Protein AF-A0A1Z4KJV0-F1 (afdb_monomer_lite)

Foldseek 3Di:
DDDDDDDDDDDDDDDDDDPPPVPPPPPPCDVPNDDDDDDDDDDDDDKDKDKDFDDDDDDDDDPPQLAPDDFDWDPPDVVTDTAWPVNDDDPPQFDPCVPDRDPHQLAFQWDKDKDWLGMKMAIPDPVQKKWKAKAADPQAFAWPPRWHKDKDWPDDGRDMDGHPHRPDIDRDMTMITIHTPHSGDHDDDTDDDMDMDMGHD

Organism: NCBI:txid1973479

Secondary structure (DSSP, 8-state):
------------------------------TT-SPP-PPPPP------EEEEE-S-------TTTT-SS---BPTT-SSPPB--TT----TTSB--TTTTSTTSGGGT--EEEEEEEEEEEEE--TTSEEEEEEE--TT-EE-GGG-EEEEEESS-SSEEEE--BSS----EEEEEEEEESSS--BSS--B---EEEEE--

Radius of gyration: 43.19 Å; chains: 1; bounding box: 105×39×128 Å

Structure (mmCIF, N/CA/C/O backbone):
data_AF-A0A1Z4KJV0-F1
#
_entry.id   AF-A0A1Z4KJV0-F1
#
loop_
_atom_site.group_PDB
_atom_site.id
_atom_site.type_symbol
_atom_site.label_atom_id
_atom_site.label_alt_id
_atom_site.label_comp_id
_atom_site.label_asym_id
_atom_site.label_entity_id
_atom_site.label_seq_id
_atom_site.pdbx_PDB_ins_code
_atom_site.Cartn_x
_atom_site.Cartn_y
_atom_site.Cartn_z
_atom_site.occupancy
_atom_site.B_iso_or_equiv
_atom_site.auth_seq_id
_atom_site.auth_comp_id
_atom_site.auth_asym_id
_atom_site.auth_atom_id
_atom_site.pdbx_PDB_model_num
ATOM 1 N N . MET A 1 1 ? -71.869 -26.478 87.269 1.00 39.69 1 MET A N 1
ATOM 2 C CA . MET A 1 1 ? -70.913 -25.794 86.375 1.00 39.69 1 MET A CA 1
ATOM 3 C C . MET A 1 1 ? -70.851 -24.321 86.760 1.00 39.69 1 MET A C 1
ATOM 5 O O . MET A 1 1 ? -71.885 -23.686 86.863 1.00 39.69 1 MET A O 1
ATOM 9 N N . LYS A 1 2 ? -69.627 -23.900 87.094 1.00 43.59 2 LYS A N 1
ATOM 10 C CA . LYS A 1 2 ? -69.031 -22.579 87.372 1.00 43.59 2 LYS A CA 1
ATOM 11 C C . LYS A 1 2 ? -69.934 -21.322 87.347 1.00 43.59 2 LYS A C 1
ATOM 13 O O . LYS A 1 2 ? -70.475 -20.937 86.319 1.00 43.59 2 LYS A O 1
ATOM 18 N N . ASN A 1 3 ? -69.973 -20.677 88.518 1.00 43.47 3 ASN A N 1
ATOM 19 C CA . ASN A 1 3 ? -70.518 -19.354 88.841 1.00 43.47 3 ASN A CA 1
ATOM 20 C C . ASN A 1 3 ? -69.706 -18.228 88.163 1.00 43.47 3 ASN A C 1
ATOM 22 O O . ASN A 1 3 ? -68.486 -18.322 88.088 1.00 43.47 3 ASN A O 1
ATOM 26 N N . LYS A 1 4 ? -70.384 -17.292 87.488 1.00 46.34 4 LYS A N 1
ATOM 27 C CA . LYS A 1 4 ? -70.729 -15.910 87.902 1.00 46.34 4 LYS A CA 1
ATOM 28 C C . LYS A 1 4 ? -69.541 -14.948 88.054 1.00 46.34 4 LYS A C 1
ATOM 30 O O . LYS A 1 4 ? -68.639 -15.162 88.852 1.00 46.34 4 LYS A O 1
ATOM 35 N N . PHE A 1 5 ? -69.647 -13.867 87.280 1.00 46.59 5 PHE A N 1
ATOM 36 C CA . PHE A 1 5 ? -68.917 -12.605 87.331 1.00 46.59 5 PHE A CA 1
ATOM 37 C C . PHE A 1 5 ? -68.459 -12.199 88.735 1.00 46.59 5 PHE A C 1
ATOM 39 O O . PHE A 1 5 ? -69.267 -12.154 89.663 1.00 46.59 5 PHE A O 1
ATOM 46 N N . LEU A 1 6 ? -67.187 -11.812 88.844 1.00 38.72 6 LEU A N 1
ATOM 47 C CA . LEU A 1 6 ? -66.666 -11.071 89.983 1.00 38.72 6 LEU A CA 1
ATOM 48 C C . LEU A 1 6 ? -66.089 -9.748 89.471 1.00 38.72 6 LEU A C 1
ATOM 50 O O . LEU A 1 6 ? -65.030 -9.707 88.849 1.00 38.72 6 LEU A O 1
ATOM 54 N N . ALA A 1 7 ? -66.848 -8.680 89.700 1.00 43.88 7 ALA A N 1
ATOM 55 C CA . ALA A 1 7 ? -66.351 -7.317 89.679 1.00 43.88 7 ALA A CA 1
ATOM 56 C C . ALA A 1 7 ? -65.444 -7.121 90.901 1.00 43.88 7 ALA A C 1
ATOM 58 O O . ALA A 1 7 ? -65.832 -7.490 92.010 1.00 43.88 7 ALA A O 1
ATOM 59 N N . LEU A 1 8 ? -64.265 -6.530 90.706 1.00 33.69 8 LEU A N 1
ATOM 60 C CA . LEU A 1 8 ? -63.450 -6.028 91.807 1.00 33.69 8 LEU A CA 1
ATOM 61 C C . LEU A 1 8 ? -63.529 -4.501 91.805 1.00 33.69 8 LEU A C 1
ATOM 63 O O . LEU A 1 8 ? -63.160 -3.843 90.834 1.00 33.69 8 LEU A O 1
ATOM 67 N N . ALA A 1 9 ? -64.107 -3.984 92.885 1.00 40.19 9 ALA A N 1
ATOM 68 C CA . ALA A 1 9 ? -64.305 -2.574 93.165 1.00 40.19 9 ALA A CA 1
ATOM 69 C C . ALA A 1 9 ? -62.982 -1.853 93.481 1.00 40.19 9 ALA A C 1
ATOM 71 O O . ALA A 1 9 ? -61.989 -2.465 93.869 1.00 40.19 9 ALA A O 1
ATOM 72 N N . ALA A 1 10 ? -63.013 -0.535 93.295 1.00 39.75 10 ALA A N 1
ATOM 73 C CA . ALA A 1 10 ? -61.918 0.409 93.471 1.00 39.75 10 ALA A CA 1
ATOM 74 C C . ALA A 1 10 ? -61.599 0.764 94.944 1.00 39.75 10 ALA A C 1
ATOM 76 O O . ALA A 1 10 ? -62.348 0.413 95.853 1.00 39.75 10 ALA A O 1
ATOM 77 N N . PHE A 1 11 ? -60.548 1.593 95.078 1.00 40.81 11 PHE A N 1
ATOM 78 C CA . PHE A 1 11 ? -60.002 2.326 96.240 1.00 40.81 11 PHE A CA 1
ATOM 79 C C . PHE A 1 11 ? -59.049 1.515 97.136 1.00 40.81 11 PHE A C 1
ATOM 81 O O . PHE A 1 11 ? -59.411 0.470 97.646 1.00 40.81 11 PHE A O 1
ATOM 88 N N . GLY A 1 12 ? -57.809 1.916 97.424 1.00 35.41 12 GLY A N 1
ATOM 89 C CA . GLY A 1 12 ? -57.024 3.1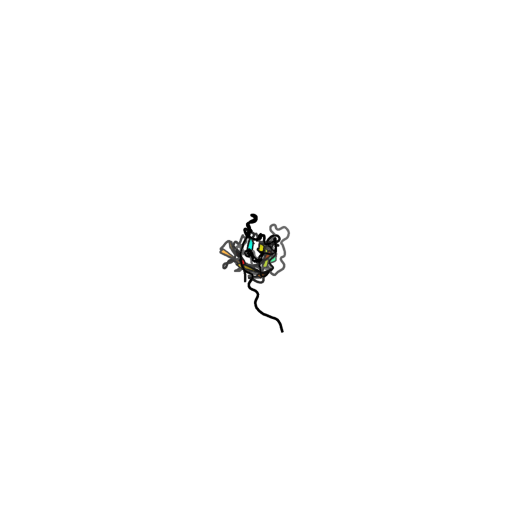15 97.126 1.00 35.41 12 GLY A CA 1
ATOM 90 C C . GLY A 1 12 ? -55.966 3.262 98.233 1.00 35.41 12 GLY A C 1
ATOM 91 O O . GLY A 1 12 ? -56.331 3.193 99.397 1.00 35.41 12 GLY A O 1
ATOM 92 N N . ALA A 1 13 ? -54.683 3.430 97.896 1.00 36.38 13 ALA A N 1
ATOM 93 C CA . ALA A 1 13 ? -53.644 4.031 98.748 1.00 36.38 13 ALA A CA 1
ATOM 94 C C . ALA A 1 13 ? -52.340 4.153 97.942 1.00 36.38 13 ALA A C 1
ATOM 96 O O . ALA A 1 13 ? -51.920 3.216 97.269 1.00 36.38 13 ALA A O 1
ATOM 97 N N . ALA A 1 14 ? -51.749 5.342 97.979 1.00 40.06 14 ALA A N 1
ATOM 98 C CA . ALA A 1 14 ? -50.626 5.780 97.165 1.00 40.06 14 ALA A CA 1
ATOM 99 C C . ALA A 1 14 ? -49.302 5.061 97.471 1.00 40.06 14 ALA A C 1
ATOM 101 O O . ALA A 1 14 ? -48.968 4.848 98.632 1.00 40.06 14 ALA A O 1
ATOM 102 N N . ALA A 1 15 ? -48.487 4.847 96.437 1.00 41.69 15 ALA A N 1
ATOM 103 C CA . ALA A 1 15 ? -47.042 5.038 96.519 1.00 41.69 15 ALA A CA 1
ATOM 104 C C . ALA A 1 15 ? -46.475 5.293 95.116 1.00 41.69 15 ALA A C 1
ATOM 106 O O . ALA A 1 15 ? -46.750 4.577 94.158 1.00 41.69 15 ALA A O 1
ATOM 107 N N . LEU A 1 16 ? -45.723 6.382 95.036 1.00 38.34 16 LEU A N 1
ATOM 108 C CA . LEU A 1 16 ? -44.976 6.891 93.898 1.00 38.34 16 LEU A CA 1
ATOM 109 C C . LEU A 1 16 ? -44.058 5.837 93.273 1.00 38.34 16 LEU A C 1
ATOM 111 O O . LEU A 1 16 ? -43.493 4.999 93.969 1.00 38.34 16 LEU A O 1
ATOM 115 N N . GLY A 1 17 ? -43.785 6.016 91.984 1.00 43.53 17 GLY A N 1
ATOM 116 C CA . GLY A 1 17 ? -42.564 5.492 91.384 1.00 43.53 17 GLY A CA 1
ATOM 117 C C . GLY A 1 17 ? -42.810 4.379 90.387 1.00 43.53 17 GLY A C 1
ATOM 118 O O . GLY A 1 17 ? -42.563 3.210 90.642 1.00 43.53 17 GLY A O 1
ATOM 119 N N . THR A 1 18 ? -43.214 4.747 89.185 1.00 39.06 18 THR A N 1
ATOM 120 C CA . THR A 1 18 ? -42.268 4.855 88.069 1.00 39.06 18 THR A CA 1
ATOM 121 C C . THR A 1 18 ? -43.08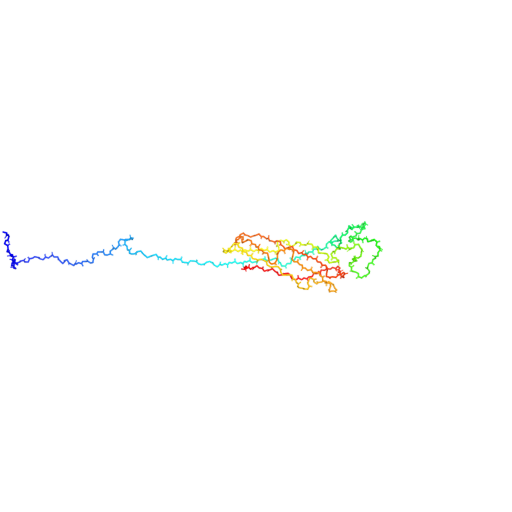7 5.208 86.845 1.00 39.06 18 THR A C 1
ATOM 123 O O . THR A 1 18 ? -44.023 4.510 86.463 1.00 39.06 18 THR A O 1
ATOM 126 N N . ALA A 1 19 ? -42.754 6.336 86.231 1.00 46.53 19 ALA A N 1
ATOM 127 C CA . ALA A 1 19 ? -43.108 6.527 84.847 1.00 46.53 19 ALA A CA 1
ATOM 128 C C . ALA A 1 19 ? -42.480 5.356 84.085 1.00 46.53 19 ALA A C 1
ATOM 130 O O . ALA A 1 19 ? -41.264 5.323 83.913 1.00 46.53 19 ALA A O 1
ATOM 131 N N . ILE A 1 20 ? -43.286 4.413 83.599 1.00 40.56 20 ILE A N 1
ATOM 132 C CA . ILE A 1 20 ? -42.900 3.720 82.377 1.00 40.56 20 ILE A CA 1
ATOM 133 C C . ILE A 1 20 ? -43.194 4.729 81.274 1.00 40.56 20 ILE A C 1
ATOM 135 O O . ILE A 1 20 ? -44.183 4.654 80.552 1.00 40.56 20 ILE A O 1
ATOM 139 N N . VAL A 1 21 ? -42.322 5.741 81.198 1.00 48.78 21 VAL A N 1
ATOM 140 C CA . VAL A 1 21 ? -41.976 6.316 79.911 1.00 48.78 21 VAL A CA 1
ATOM 141 C C . VAL A 1 21 ? -41.558 5.095 79.116 1.00 48.78 21 VAL A C 1
ATOM 143 O O . VAL A 1 21 ? -40.530 4.486 79.418 1.00 48.78 21 VAL A O 1
ATOM 146 N N . SER A 1 22 ? -42.396 4.665 78.175 1.00 43.44 22 SER A N 1
ATOM 147 C CA . SER A 1 22 ? -41.923 3.820 77.096 1.00 43.44 22 SER A CA 1
ATOM 148 C C . SER A 1 22 ? -40.862 4.657 76.392 1.00 43.44 22 SER A C 1
ATOM 150 O O . SER A 1 22 ? -41.156 5.429 75.479 1.00 43.44 22 SER A O 1
ATOM 152 N N . ALA A 1 23 ? -39.626 4.584 76.889 1.00 53.41 23 ALA A N 1
ATOM 153 C CA . ALA A 1 23 ? -38.472 4.949 76.106 1.00 53.41 23 ALA A CA 1
ATOM 154 C C . ALA A 1 23 ? -38.654 4.205 74.780 1.00 53.41 23 ALA A C 1
ATOM 156 O O . ALA A 1 23 ? -39.101 3.050 74.818 1.00 53.41 23 ALA A O 1
ATOM 157 N N . PRO A 1 24 ? -38.394 4.838 73.624 1.00 50.19 24 PRO A N 1
ATOM 158 C CA . PRO A 1 24 ? -38.386 4.110 72.371 1.00 50.19 24 PRO A CA 1
ATOM 159 C C . PRO A 1 24 ? -37.491 2.904 72.618 1.00 50.19 24 PRO A C 1
ATOM 161 O O . PRO A 1 24 ? -36.305 3.081 72.912 1.00 50.19 24 PRO A O 1
ATOM 164 N N . ALA A 1 25 ? -38.083 1.702 72.632 1.00 50.94 25 ALA A N 1
ATOM 165 C CA . ALA A 1 25 ? -37.326 0.468 72.700 1.00 50.94 25 ALA A CA 1
ATOM 166 C C . ALA A 1 25 ? -36.262 0.644 71.637 1.00 50.94 25 ALA A C 1
ATOM 168 O O . ALA A 1 25 ? -36.628 0.933 70.498 1.00 50.94 25 ALA A O 1
ATOM 169 N N . HIS A 1 26 ? -34.997 0.653 72.061 1.00 51.69 26 HIS A N 1
ATOM 170 C CA . HIS A 1 26 ? -33.873 1.022 71.226 1.00 51.69 26 HIS A CA 1
ATOM 171 C C . HIS A 1 26 ? -34.070 0.382 69.854 1.00 51.69 26 HIS A C 1
ATOM 173 O O . HIS A 1 26 ? -33.823 -0.807 69.681 1.00 51.69 26 HIS A O 1
ATOM 179 N N . ALA A 1 27 ? -34.506 1.169 68.868 1.00 54.00 27 ALA A N 1
ATOM 180 C CA . ALA A 1 27 ? -34.516 0.760 67.476 1.00 54.00 27 ALA A CA 1
ATOM 181 C C . ALA A 1 27 ? -33.075 0.863 66.960 1.00 54.00 27 ALA A C 1
ATOM 183 O O . ALA A 1 27 ? -32.809 1.370 65.877 1.00 54.00 27 ALA A O 1
ATOM 184 N N . GLN A 1 28 ? -32.112 0.416 67.771 1.00 54.78 28 GLN A N 1
ATOM 185 C CA . GLN A 1 28 ? -30.842 -0.033 67.260 1.00 54.78 28 GLN A CA 1
ATOM 186 C C . GLN A 1 28 ? -31.169 -1.332 66.560 1.00 54.78 28 GLN A C 1
ATOM 188 O O . GLN A 1 28 ? -31.152 -2.389 67.173 1.00 54.78 28 GLN A O 1
ATOM 193 N N . ILE A 1 29 ? -31.534 -1.222 65.288 1.00 59.78 29 ILE A N 1
ATOM 194 C CA . ILE A 1 29 ? -31.441 -2.324 64.348 1.00 59.78 29 ILE A CA 1
ATOM 195 C C . ILE A 1 29 ? -29.964 -2.740 64.394 1.00 59.78 29 ILE A C 1
ATOM 197 O O . ILE A 1 29 ? -29.120 -1.927 63.999 1.00 59.78 29 ILE A O 1
ATOM 201 N N . PRO A 1 30 ? -29.609 -3.925 64.933 1.00 66.94 30 PRO A N 1
ATOM 202 C CA . PRO A 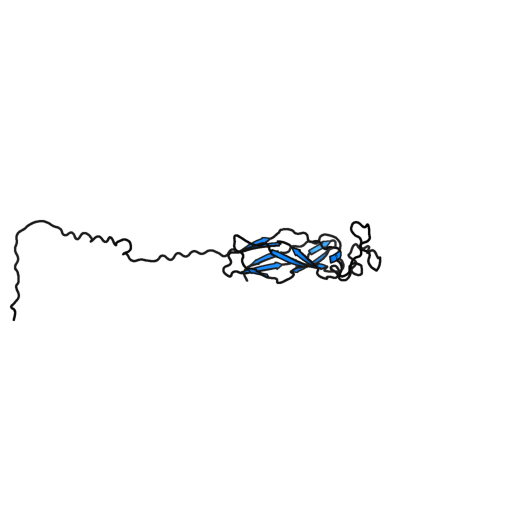1 30 ? -28.229 -4.398 64.883 1.00 66.94 30 PRO A CA 1
ATOM 203 C C . PRO A 1 30 ? -27.648 -4.231 63.474 1.00 66.94 30 PRO A C 1
ATOM 205 O O . PRO A 1 30 ? -28.348 -4.477 62.486 1.00 66.94 30 PRO A O 1
ATOM 208 N N . GLN A 1 31 ? -26.385 -3.820 63.351 1.00 71.62 31 GLN A N 1
ATOM 209 C CA . GLN A 1 31 ? -25.724 -3.747 62.045 1.00 71.62 31 GLN A CA 1
ATOM 210 C C . GLN A 1 31 ? -25.903 -5.091 61.312 1.00 71.62 31 GLN A C 1
ATOM 212 O O . GLN A 1 31 ? -25.570 -6.141 61.855 1.00 71.62 31 GLN A O 1
ATOM 217 N N . GLY A 1 32 ? -26.497 -5.063 60.113 1.00 71.88 32 GLY A N 1
ATOM 218 C CA . GLY A 1 32 ? -26.816 -6.267 59.327 1.00 71.88 32 GLY A CA 1
ATOM 219 C C . GLY A 1 32 ? -28.234 -6.838 59.489 1.00 71.88 32 GLY A C 1
ATOM 220 O O . GLY A 1 32 ? -28.575 -7.775 58.781 1.00 71.88 32 GLY A O 1
ATOM 221 N N . SER A 1 33 ? -29.075 -6.274 60.359 1.00 72.50 33 SER A N 1
ATOM 222 C CA . SER A 1 33 ? -30.477 -6.710 60.548 1.00 72.50 33 SER A CA 1
ATOM 223 C C . SER A 1 33 ? -31.520 -5.725 60.002 1.00 72.50 33 SER A C 1
ATOM 225 O O . SER A 1 33 ? -32.724 -5.922 60.163 1.00 72.50 33 SER A O 1
ATOM 227 N N . GLY A 1 34 ? -31.055 -4.656 59.349 1.00 74.25 34 GLY A N 1
ATOM 228 C CA . GLY A 1 34 ? -31.905 -3.723 58.614 1.00 74.25 34 GLY A CA 1
ATOM 229 C C . GLY A 1 34 ? -32.204 -4.217 57.201 1.00 74.25 34 GLY A C 1
ATOM 230 O O . GLY A 1 34 ? -31.512 -5.109 56.708 1.00 74.25 34 GLY A O 1
ATOM 231 N N . PRO A 1 35 ? -33.208 -3.636 56.524 1.00 76.12 35 PRO A N 1
ATOM 232 C CA . PRO A 1 35 ? -33.461 -3.924 55.118 1.00 76.12 35 PRO A CA 1
ATOM 233 C C . PRO A 1 35 ? -32.193 -3.658 54.298 1.00 76.12 35 PRO A C 1
ATOM 235 O O . PRO A 1 35 ? -31.611 -2.575 54.361 1.00 76.12 35 PRO A O 1
ATOM 238 N N . GLN A 1 36 ? -31.752 -4.669 53.553 1.00 78.56 36 GLN A N 1
ATOM 239 C CA . GLN A 1 36 ? -30.604 -4.565 52.664 1.00 78.56 36 GLN A CA 1
ATOM 240 C C . GLN A 1 36 ? -31.087 -4.185 51.267 1.00 78.56 36 GLN A C 1
ATOM 242 O O . GLN A 1 36 ? -31.904 -4.886 50.672 1.00 78.56 36 GLN A O 1
ATOM 247 N N . SER A 1 37 ? -30.556 -3.084 50.746 1.00 79.06 37 SER A N 1
ATOM 248 C CA . SER A 1 37 ? -30.744 -2.672 49.358 1.00 79.06 37 SER A CA 1
ATOM 249 C C . SER A 1 37 ? -29.406 -2.763 48.648 1.00 79.06 37 SER A C 1
ATOM 251 O O . SER A 1 37 ? -28.437 -2.122 49.056 1.00 79.06 37 SER A O 1
ATOM 253 N N . ASN A 1 38 ? -29.349 -3.552 47.581 1.00 87.81 38 ASN A N 1
ATOM 254 C CA . ASN A 1 38 ? -28.150 -3.641 46.762 1.00 87.81 38 ASN A CA 1
ATOM 255 C C . ASN A 1 38 ? -28.017 -2.376 45.910 1.00 87.81 38 ASN A C 1
ATOM 257 O O . ASN A 1 38 ? -28.963 -1.971 45.234 1.00 87.81 38 ASN A O 1
ATOM 261 N N . ILE A 1 39 ? -26.827 -1.780 45.909 1.00 88.50 39 ILE A N 1
ATOM 262 C CA . ILE A 1 39 ? -26.468 -0.722 44.965 1.00 88.50 39 ILE A CA 1
ATOM 263 C C . ILE A 1 39 ? -25.787 -1.397 43.776 1.00 88.50 39 ILE A C 1
ATOM 265 O O . ILE A 1 39 ? -24.742 -2.024 43.933 1.00 88.50 39 ILE A O 1
ATOM 269 N N . THR A 1 40 ? -26.379 -1.276 42.587 1.00 92.56 40 THR A N 1
ATOM 270 C CA . THR A 1 40 ? -25.724 -1.716 41.347 1.00 92.56 40 THR A CA 1
ATOM 271 C C . THR A 1 40 ? -24.794 -0.610 40.865 1.00 92.56 40 THR A C 1
ATOM 273 O O . THR A 1 40 ? -25.247 0.500 40.588 1.00 92.56 40 THR A O 1
ATOM 276 N N . VAL A 1 41 ? -23.499 -0.908 40.768 1.00 91.38 41 VAL A N 1
ATOM 277 C CA . VAL A 1 41 ? -22.490 0.008 40.224 1.00 91.38 41 VAL A CA 1
ATOM 278 C C . VAL A 1 41 ? -22.189 -0.408 38.790 1.00 91.38 41 VAL A C 1
ATOM 280 O O . VAL A 1 41 ? -21.676 -1.499 38.557 1.00 91.38 41 VAL A O 1
ATOM 283 N N . ASN A 1 42 ? -22.496 0.470 37.836 1.00 92.19 42 ASN A N 1
ATOM 284 C CA . ASN A 1 42 ? -22.188 0.261 36.425 1.00 92.19 42 ASN A CA 1
ATOM 285 C C . ASN A 1 42 ? -20.971 1.105 36.043 1.00 92.19 42 ASN A C 1
ATOM 287 O O . ASN A 1 42 ? -20.979 2.322 36.221 1.00 92.19 42 ASN A O 1
ATOM 291 N N . VAL A 1 43 ? -19.944 0.457 35.499 1.00 91.75 43 VAL A N 1
ATOM 292 C CA . VAL A 1 43 ? -18.748 1.110 34.958 1.00 91.75 43 VAL A CA 1
ATOM 293 C C . VAL A 1 43 ? -18.702 0.829 33.462 1.00 91.75 43 VAL A C 1
ATOM 295 O O . VAL A 1 43 ? -18.848 -0.319 33.051 1.00 91.75 43 VAL A O 1
ATOM 298 N N . SER A 1 44 ? -18.508 1.872 32.655 1.00 92.12 44 SER A N 1
ATOM 299 C CA . SER A 1 44 ? -18.352 1.753 31.204 1.00 92.12 44 SER A CA 1
ATOM 300 C C . SER A 1 44 ? -16.939 2.152 30.802 1.00 92.12 44 SER A C 1
ATOM 302 O O . SER A 1 44 ? -16.448 3.202 31.220 1.00 92.12 44 SER A O 1
ATOM 304 N N . VAL A 1 45 ? -16.295 1.310 29.996 1.00 89.25 45 VAL A N 1
ATOM 305 C CA . VAL A 1 45 ? -14.988 1.577 29.391 1.00 89.25 45 VAL A CA 1
ATOM 306 C C . VAL A 1 45 ? -15.197 1.652 27.878 1.00 89.25 45 VAL A C 1
ATOM 308 O O . VAL A 1 45 ? -15.736 0.699 27.312 1.00 89.25 45 VAL A O 1
ATOM 311 N N . PRO A 1 46 ? -14.814 2.755 27.212 1.00 89.56 46 PRO A N 1
ATOM 312 C CA . PRO A 1 46 ? -14.978 2.873 25.770 1.00 89.56 46 PRO A CA 1
ATOM 313 C C . PRO A 1 46 ? -14.014 1.952 25.012 1.00 89.56 46 PRO A C 1
ATOM 315 O O . PRO A 1 46 ? -12.933 1.606 25.500 1.00 89.56 46 PRO A O 1
ATOM 318 N N . GLU A 1 47 ? -14.396 1.596 23.785 1.00 89.50 47 GLU A N 1
ATOM 319 C CA . GLU A 1 47 ? -13.467 1.005 22.825 1.00 89.50 47 GLU A CA 1
ATOM 320 C C . GLU A 1 47 ? -12.477 2.075 22.344 1.00 89.50 47 GLU A C 1
ATOM 322 O O . GLU A 1 47 ? -12.840 3.215 22.057 1.00 89.50 47 GLU A O 1
ATOM 327 N N . ILE A 1 48 ? -11.212 1.688 22.270 1.00 91.38 48 ILE A N 1
ATOM 328 C CA . ILE A 1 48 ? -10.089 2.474 21.791 1.00 91.38 48 ILE A CA 1
ATOM 329 C C . ILE A 1 48 ? -9.482 1.691 20.633 1.00 91.38 48 ILE A C 1
ATOM 331 O O . ILE A 1 48 ? -9.178 0.501 20.756 1.00 91.38 48 ILE A O 1
ATOM 335 N N . LEU A 1 49 ? -9.289 2.382 19.515 1.00 93.56 49 LEU A N 1
ATOM 336 C CA . LEU A 1 49 ? -8.536 1.908 18.366 1.00 93.56 49 LEU A CA 1
ATOM 337 C C . LEU A 1 49 ? -7.519 2.990 18.024 1.00 93.56 49 LEU A C 1
ATOM 339 O O . LEU A 1 49 ? -7.889 4.113 17.689 1.00 93.56 49 LEU A O 1
ATOM 343 N N . TYR A 1 50 ? -6.241 2.667 18.171 1.00 94.75 50 TYR A N 1
ATOM 344 C CA . TYR A 1 50 ? -5.157 3.604 17.927 1.00 94.75 50 TYR A CA 1
ATOM 345 C C . TYR A 1 50 ? -4.225 3.042 16.863 1.00 94.75 50 TYR A C 1
ATOM 347 O O . TYR A 1 50 ? -3.694 1.944 17.021 1.00 94.75 50 TYR A O 1
ATOM 355 N N . LEU A 1 51 ? -4.034 3.804 15.789 1.00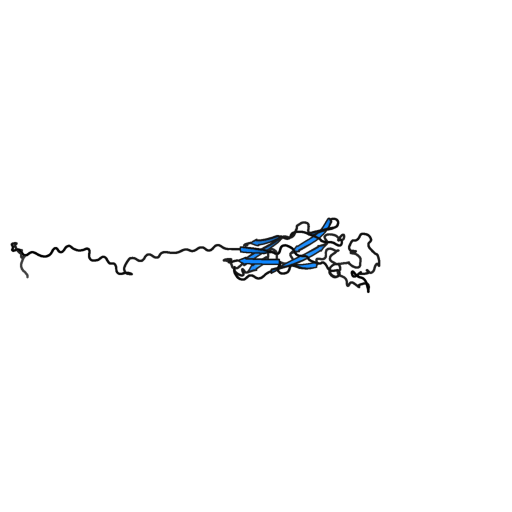 95.81 51 LEU A N 1
ATOM 356 C CA . LEU A 1 51 ? -3.143 3.490 14.680 1.00 95.81 51 LEU A CA 1
ATOM 357 C C . LEU A 1 51 ? -1.915 4.397 14.748 1.00 95.81 51 LEU A C 1
ATOM 359 O O . LEU A 1 51 ? -2.031 5.612 14.910 1.00 95.81 51 LEU A O 1
ATOM 363 N N . ARG A 1 52 ? -0.742 3.805 14.543 1.00 96.06 52 ARG A N 1
ATOM 364 C CA . ARG A 1 52 ? 0.491 4.524 14.230 1.00 96.06 52 ARG A CA 1
ATOM 365 C C . ARG A 1 52 ? 1.067 3.978 12.935 1.00 96.06 52 ARG A C 1
ATOM 367 O O . ARG A 1 52 ? 1.157 2.764 12.775 1.00 96.06 52 ARG A O 1
ATOM 374 N N . THR A 1 53 ? 1.514 4.867 12.062 1.00 96.81 53 THR A N 1
ATOM 375 C CA . THR A 1 53 ? 2.209 4.531 10.816 1.00 96.81 53 THR A CA 1
ATOM 376 C C . THR A 1 53 ? 3.620 5.109 10.819 1.00 96.81 53 THR A C 1
ATOM 378 O O . THR A 1 53 ? 3.962 5.956 11.652 1.00 96.81 53 THR A O 1
ATOM 381 N N . ILE A 1 54 ? 4.444 4.649 9.884 1.00 94.56 54 ILE A N 1
ATOM 382 C CA . ILE A 1 54 ? 5.645 5.380 9.470 1.00 94.56 54 ILE A CA 1
ATOM 383 C C . ILE A 1 54 ? 5.261 6.612 8.632 1.00 94.56 54 ILE A C 1
ATOM 385 O O . ILE A 1 54 ? 4.137 6.692 8.130 1.00 94.56 54 ILE A O 1
ATOM 389 N N . THR A 1 55 ? 6.186 7.566 8.507 1.00 91.81 55 THR A N 1
ATOM 390 C CA . THR A 1 55 ? 5.985 8.789 7.708 1.00 91.81 55 THR A CA 1
ATOM 391 C C . THR A 1 55 ? 6.497 8.614 6.285 1.00 91.81 55 THR A C 1
ATOM 393 O O . THR A 1 55 ? 5.763 8.888 5.345 1.00 91.81 55 THR A O 1
ATOM 396 N N . ASP A 1 56 ? 7.720 8.099 6.144 1.00 92.75 56 ASP A N 1
ATOM 397 C CA . ASP A 1 56 ? 8.425 7.979 4.869 1.00 92.75 56 ASP A CA 1
ATOM 398 C C . ASP A 1 56 ? 9.097 6.605 4.760 1.00 92.75 56 ASP A C 1
ATOM 400 O O . ASP A 1 56 ? 9.489 6.004 5.768 1.00 92.75 56 ASP A O 1
ATOM 404 N N . ILE A 1 57 ? 9.234 6.113 3.530 1.00 94.50 57 ILE A N 1
ATOM 405 C CA . ILE A 1 57 ? 9.983 4.903 3.197 1.00 94.50 57 ILE A CA 1
ATOM 406 C C . ILE A 1 57 ? 10.507 5.001 1.765 1.00 94.50 57 ILE A C 1
ATOM 408 O O . ILE A 1 57 ? 9.760 5.356 0.855 1.00 94.50 57 ILE A O 1
ATOM 412 N N . ASP A 1 58 ? 11.766 4.618 1.569 1.00 94.38 58 ASP A N 1
ATOM 413 C CA . ASP A 1 58 ? 12.361 4.466 0.245 1.00 94.38 58 ASP A CA 1
ATOM 414 C C . ASP A 1 58 ? 12.329 2.991 -0.166 1.00 94.38 58 ASP A C 1
ATOM 416 O O . ASP A 1 58 ? 12.815 2.114 0.554 1.00 94.38 58 ASP A O 1
ATOM 420 N N . LEU A 1 59 ? 11.746 2.713 -1.333 1.00 94.31 59 LEU A N 1
ATOM 421 C CA . LEU A 1 59 ? 11.728 1.388 -1.946 1.00 94.31 59 LEU A CA 1
ATOM 422 C C . LEU A 1 59 ? 12.548 1.425 -3.235 1.00 94.31 59 LEU A C 1
ATOM 424 O O . LEU A 1 59 ? 12.287 2.238 -4.120 1.00 94.31 59 LEU A O 1
ATOM 428 N N . THR A 1 60 ? 13.513 0.518 -3.356 1.00 92.94 60 THR A N 1
ATOM 429 C CA . THR A 1 60 ? 14.376 0.421 -4.540 1.00 92.94 60 THR A CA 1
ATOM 430 C C . THR A 1 60 ? 13.840 -0.627 -5.509 1.00 92.94 60 THR A C 1
ATOM 432 O O . THR A 1 60 ? 13.523 -1.746 -5.097 1.00 92.94 60 THR A O 1
ATOM 435 N N . ILE A 1 61 ? 13.764 -0.271 -6.794 1.00 90.88 61 ILE A N 1
ATOM 436 C CA . ILE A 1 61 ? 13.639 -1.214 -7.912 1.00 90.88 61 ILE A CA 1
ATOM 437 C C . ILE A 1 61 ? 15.058 -1.518 -8.395 1.00 90.88 61 ILE A C 1
ATOM 439 O O . ILE A 1 61 ? 15.757 -0.621 -8.867 1.00 90.88 61 ILE A O 1
ATOM 443 N N . ASP A 1 62 ? 15.497 -2.761 -8.233 1.00 89.50 62 ASP A N 1
ATOM 444 C CA . ASP A 1 62 ? 16.834 -3.190 -8.630 1.00 89.50 62 ASP A CA 1
ATOM 445 C C . ASP A 1 62 ? 16.869 -3.551 -10.120 1.00 89.50 62 ASP A C 1
ATOM 447 O O . ASP A 1 62 ? 15.843 -3.821 -10.740 1.00 89.50 62 ASP A O 1
ATOM 451 N N . ALA A 1 63 ? 18.061 -3.626 -10.720 1.00 85.25 63 ALA A N 1
ATOM 452 C CA . ALA A 1 63 ? 18.190 -4.000 -12.133 1.00 85.25 63 ALA A CA 1
ATOM 453 C C . ALA A 1 63 ? 17.553 -5.368 -12.446 1.00 85.25 63 ALA A C 1
ATOM 455 O O . ALA A 1 63 ? 16.972 -5.549 -13.511 1.00 85.25 63 ALA A O 1
ATOM 456 N N . ALA A 1 64 ? 17.619 -6.312 -11.501 1.00 86.44 64 ALA A N 1
ATOM 457 C CA . ALA A 1 64 ? 16.984 -7.622 -11.631 1.00 86.44 64 ALA A CA 1
ATOM 458 C C . ALA A 1 64 ? 15.447 -7.550 -11.650 1.00 86.44 64 ALA A C 1
ATOM 460 O O . ALA A 1 64 ? 14.820 -8.410 -12.253 1.00 86.44 64 ALA A O 1
ATOM 461 N N . ASP A 1 65 ? 14.850 -6.528 -11.034 1.00 88.81 65 ASP A N 1
ATOM 462 C CA . ASP A 1 65 ? 13.401 -6.310 -11.048 1.00 88.81 65 ASP A CA 1
ATOM 463 C C . ASP A 1 65 ? 12.928 -5.729 -12.391 1.00 88.81 65 ASP A C 1
ATOM 465 O O . ASP A 1 65 ? 11.777 -5.902 -12.791 1.00 88.81 65 ASP A O 1
ATOM 469 N N . LEU A 1 66 ? 13.818 -5.036 -13.113 1.00 87.62 66 LEU A N 1
ATOM 470 C CA . LEU A 1 66 ? 13.496 -4.401 -14.392 1.00 87.62 66 LEU A CA 1
ATOM 471 C C . LEU A 1 66 ? 13.218 -5.401 -15.516 1.00 87.62 66 LEU A C 1
ATOM 473 O O . LEU A 1 66 ? 12.645 -5.009 -16.527 1.00 87.62 66 LEU A O 1
ATOM 477 N N . THR A 1 67 ? 13.592 -6.672 -15.356 1.00 85.75 67 THR A N 1
ATOM 478 C CA . THR A 1 67 ? 13.550 -7.677 -16.421 1.00 85.75 67 THR A CA 1
ATOM 479 C C . THR A 1 67 ? 12.982 -9.010 -15.943 1.00 85.75 67 THR A C 1
ATOM 481 O O . THR A 1 67 ? 13.139 -9.391 -14.788 1.00 85.75 67 THR A O 1
ATOM 484 N N . GLY A 1 68 ? 12.354 -9.754 -16.854 1.00 79.50 68 GLY A N 1
ATOM 485 C CA . GLY A 1 68 ? 12.037 -11.170 -16.648 1.00 79.50 68 GLY A CA 1
ATOM 486 C C . GLY A 1 68 ? 13.191 -12.103 -17.043 1.00 79.50 68 GLY A C 1
ATOM 487 O O . GLY A 1 68 ? 13.093 -13.318 -16.869 1.00 79.50 68 GLY A O 1
ATOM 488 N N . ALA A 1 69 ? 14.273 -11.556 -17.604 1.00 81.38 69 ALA A N 1
ATOM 489 C CA . ALA A 1 69 ? 15.415 -12.300 -18.122 1.00 81.38 69 ALA A CA 1
ATOM 490 C C . ALA A 1 69 ? 16.641 -12.234 -17.194 1.00 81.38 69 ALA A C 1
ATOM 492 O O . ALA A 1 69 ? 16.776 -11.366 -16.337 1.00 81.38 69 ALA A O 1
ATOM 493 N N . THR A 1 70 ? 17.596 -13.147 -17.379 1.00 81.56 70 THR A N 1
ATOM 494 C CA . THR A 1 70 ? 18.890 -13.060 -16.687 1.00 81.56 70 THR A CA 1
ATOM 495 C C . THR A 1 70 ? 19.753 -11.961 -17.307 1.00 81.56 70 THR A C 1
ATOM 497 O O . THR A 1 70 ? 20.041 -11.996 -18.503 1.00 81.56 70 THR A O 1
ATOM 500 N N . LEU A 1 71 ? 20.203 -11.010 -16.486 1.00 83.75 71 LEU A N 1
ATOM 501 C CA . LEU A 1 71 ? 21.112 -9.945 -16.906 1.00 83.75 71 LEU A CA 1
ATOM 502 C C . LEU A 1 71 ? 22.576 -10.387 -16.838 1.00 83.75 71 LEU A C 1
ATOM 504 O O . LEU A 1 71 ? 23.017 -10.951 -15.838 1.00 83.75 71 LEU A O 1
ATOM 508 N N . ASN A 1 72 ? 23.349 -10.040 -17.868 1.00 83.50 72 ASN A N 1
ATOM 509 C CA . ASN A 1 72 ? 24.802 -10.184 -17.872 1.00 83.50 72 ASN A CA 1
ATOM 510 C C . ASN A 1 72 ? 25.443 -8.806 -17.692 1.00 83.50 72 ASN A C 1
ATOM 512 O O . ASN A 1 72 ? 25.333 -7.944 -18.564 1.00 83.50 72 ASN A O 1
ATOM 516 N N . ALA A 1 73 ? 26.095 -8.592 -16.550 1.00 84.69 73 ALA A N 1
ATOM 517 C CA . ALA A 1 73 ? 26.791 -7.341 -16.281 1.00 84.69 73 ALA A CA 1
ATOM 518 C C . ALA A 1 73 ? 28.063 -7.224 -17.133 1.00 84.69 73 ALA A C 1
ATOM 520 O O . ALA A 1 73 ? 28.827 -8.182 -17.282 1.00 84.69 73 ALA A O 1
ATOM 521 N N . VAL A 1 74 ? 28.330 -6.024 -17.640 1.00 86.06 74 VAL A N 1
ATOM 522 C CA . VAL A 1 74 ? 29.593 -5.697 -18.303 1.00 86.06 74 VAL A CA 1
ATOM 523 C C . VAL A 1 74 ? 30.684 -5.595 -17.240 1.00 86.06 74 VAL A C 1
ATOM 525 O O . VAL A 1 74 ? 30.612 -4.764 -16.329 1.00 86.06 74 VAL A O 1
ATOM 528 N N . ALA A 1 75 ? 31.708 -6.442 -17.343 1.00 87.50 75 ALA A N 1
ATOM 529 C CA . ALA A 1 75 ? 32.803 -6.473 -16.380 1.00 87.50 75 ALA A CA 1
ATOM 530 C C . ALA A 1 75 ? 33.509 -5.107 -16.280 1.00 87.50 75 ALA A C 1
ATOM 532 O O . ALA A 1 75 ? 33.854 -4.499 -17.291 1.00 87.50 75 ALA A O 1
ATOM 533 N N . GLY A 1 76 ? 33.745 -4.640 -15.050 1.00 89.06 76 GLY A N 1
ATOM 534 C CA . GLY A 1 76 ? 34.443 -3.376 -14.785 1.00 89.06 76 GLY A CA 1
ATOM 535 C C . GLY A 1 76 ? 33.589 -2.109 -14.920 1.00 89.06 76 GLY A C 1
ATOM 536 O O . GLY A 1 76 ? 34.131 -1.016 -14.783 1.00 89.06 76 GLY A O 1
ATOM 537 N N . SER A 1 77 ? 32.279 -2.231 -15.157 1.00 84.56 77 SER A N 1
ATOM 538 C CA . SER A 1 77 ? 31.358 -1.087 -15.161 1.00 84.56 77 SER A CA 1
ATOM 539 C C . SER A 1 77 ? 30.951 -0.663 -13.741 1.00 84.56 77 SER A C 1
ATOM 541 O O . SER A 1 77 ? 30.710 -1.505 -12.873 1.00 84.56 77 SER A O 1
ATOM 543 N N . ASN A 1 78 ? 30.894 0.651 -13.494 1.00 81.50 78 ASN A N 1
ATOM 544 C CA . ASN A 1 78 ? 30.336 1.235 -12.273 1.00 81.50 78 ASN A CA 1
ATOM 545 C C . ASN A 1 78 ? 29.663 2.593 -12.587 1.00 81.50 78 ASN A C 1
ATOM 547 O O . ASN A 1 78 ? 30.379 3.523 -12.968 1.00 81.50 78 ASN A O 1
ATOM 551 N N . PRO A 1 79 ? 28.333 2.741 -12.425 1.00 81.00 79 PRO A N 1
ATOM 552 C CA . PRO A 1 79 ? 27.379 1.711 -11.996 1.00 81.00 79 PRO A CA 1
ATOM 553 C C . PRO A 1 79 ? 27.329 0.513 -12.966 1.00 81.00 79 PRO A C 1
ATOM 555 O O . PRO A 1 79 ? 27.795 0.643 -14.102 1.00 81.00 79 PRO A O 1
ATOM 558 N N . PRO A 1 80 ? 26.819 -0.658 -12.531 1.00 83.25 80 PRO A N 1
ATOM 559 C CA . PRO A 1 80 ? 26.711 -1.833 -13.388 1.00 83.25 80 PRO A CA 1
ATOM 560 C C . PRO A 1 80 ? 25.977 -1.508 -14.691 1.00 83.25 80 PRO A C 1
ATOM 562 O O . PRO A 1 80 ? 24.838 -1.044 -14.675 1.00 83.25 80 PRO A O 1
ATOM 565 N N . ALA A 1 81 ? 26.640 -1.759 -15.814 1.00 84.06 81 ALA A N 1
ATOM 566 C CA . ALA A 1 81 ? 26.064 -1.677 -17.144 1.00 84.06 81 ALA A CA 1
ATOM 567 C C . ALA A 1 81 ? 25.652 -3.075 -17.609 1.00 84.06 81 ALA A C 1
ATOM 569 O O . ALA A 1 81 ? 26.309 -4.070 -17.290 1.00 84.06 81 ALA A O 1
ATOM 570 N N . PHE A 1 82 ? 24.586 -3.144 -18.396 1.00 84.31 82 PHE A N 1
ATOM 571 C CA . PHE A 1 82 ? 24.053 -4.389 -18.933 1.00 84.31 82 PHE A CA 1
ATOM 572 C C . PHE A 1 82 ? 23.908 -4.248 -20.439 1.00 84.31 82 PHE A C 1
ATOM 574 O O . PHE A 1 82 ? 23.352 -3.260 -20.914 1.00 84.31 82 PHE A O 1
ATOM 581 N N . THR A 1 83 ? 24.405 -5.227 -21.190 1.00 78.06 83 THR A N 1
ATOM 582 C CA . THR A 1 83 ? 24.223 -5.266 -22.641 1.00 78.06 83 THR A CA 1
ATOM 583 C C . THR A 1 83 ? 23.129 -6.252 -23.001 1.00 78.06 83 THR A C 1
ATOM 585 O O . THR A 1 83 ? 23.098 -7.400 -22.556 1.00 78.06 83 THR A O 1
ATOM 588 N N . GLY A 1 84 ? 22.199 -5.767 -23.809 1.00 73.75 84 GLY A N 1
ATOM 589 C CA . GLY A 1 84 ? 21.151 -6.575 -24.393 1.00 73.75 84 GLY A CA 1
ATOM 590 C C . GLY A 1 84 ? 21.580 -7.260 -25.690 1.00 73.75 84 GLY A C 1
ATOM 591 O O . GLY A 1 84 ? 22.602 -6.924 -26.280 1.00 73.75 84 GLY A O 1
ATOM 592 N N . THR A 1 85 ? 20.771 -8.203 -26.173 1.00 73.31 85 THR A N 1
ATOM 593 C CA . THR A 1 85 ? 21.040 -8.958 -27.414 1.00 73.31 85 THR A CA 1
ATOM 594 C C . THR A 1 85 ? 21.143 -8.070 -28.654 1.00 73.31 85 THR A C 1
ATOM 596 O O . THR A 1 85 ? 21.793 -8.450 -29.626 1.00 73.31 85 THR A O 1
ATOM 599 N N . GLN A 1 86 ? 20.543 -6.878 -28.611 1.00 66.62 86 GLN A N 1
ATOM 600 C CA . GLN A 1 86 ? 20.573 -5.924 -29.716 1.00 66.62 86 GLN A CA 1
ATOM 601 C C . GLN A 1 86 ? 21.830 -5.039 -29.728 1.00 66.62 86 GLN A C 1
ATOM 603 O O . GLN A 1 86 ? 22.135 -4.466 -30.767 1.00 66.62 86 GLN A O 1
ATOM 608 N N . ASN A 1 87 ? 22.589 -4.946 -28.623 1.00 65.06 87 ASN A N 1
ATOM 609 C CA . ASN A 1 87 ? 23.736 -4.031 -28.471 1.00 65.06 87 ASN A CA 1
ATOM 610 C C . ASN A 1 87 ? 23.443 -2.580 -28.916 1.00 65.06 87 ASN A C 1
ATOM 612 O O . ASN A 1 87 ? 24.328 -1.890 -29.421 1.00 65.06 87 ASN A O 1
ATOM 616 N N . LEU A 1 88 ? 22.197 -2.131 -28.761 1.00 61.19 88 LEU A N 1
ATOM 617 C CA . LEU A 1 88 ? 21.778 -0.764 -29.049 1.00 61.19 88 LEU A CA 1
ATOM 618 C C . LEU A 1 88 ? 21.686 0.002 -27.729 1.00 61.19 88 LEU A C 1
ATOM 620 O O . LEU A 1 88 ? 21.149 -0.512 -26.750 1.00 61.19 88 LEU A O 1
ATOM 624 N N . GLU A 1 89 ? 22.228 1.215 -27.707 1.00 61.53 89 GLU A N 1
ATOM 625 C CA . GLU A 1 89 ? 22.025 2.165 -26.615 1.00 61.53 89 GLU A CA 1
ATOM 626 C C . GLU A 1 89 ? 20.763 2.977 -26.925 1.00 61.53 89 GLU A C 1
ATOM 628 O O . GLU A 1 89 ? 20.674 3.598 -27.988 1.00 61.53 89 GLU A O 1
ATOM 633 N N . ASP A 1 90 ? 19.781 2.979 -26.021 1.00 62.62 90 ASP A N 1
ATOM 634 C CA . ASP A 1 90 ? 18.668 3.919 -26.130 1.00 62.62 90 ASP A CA 1
ATOM 635 C C . ASP A 1 90 ? 19.139 5.320 -25.712 1.00 62.62 90 ASP A C 1
ATOM 637 O O . ASP A 1 90 ? 19.489 5.574 -24.557 1.00 62.62 90 ASP A O 1
ATOM 641 N N . GLY A 1 91 ? 19.150 6.248 -26.668 1.00 61.12 91 GLY A N 1
ATOM 642 C CA . GLY A 1 91 ? 19.521 7.644 -26.441 1.00 61.12 91 GLY A CA 1
ATOM 643 C C . GLY A 1 91 ? 18.453 8.466 -25.710 1.00 61.12 91 GLY A C 1
ATOM 644 O O . GLY A 1 91 ? 18.714 9.622 -25.378 1.00 61.12 91 GLY A O 1
ATOM 645 N N . ALA A 1 92 ? 17.258 7.913 -25.470 1.00 69.19 92 ALA A N 1
ATOM 646 C CA . ALA A 1 92 ? 16.155 8.620 -24.819 1.00 69.19 92 ALA A CA 1
ATOM 647 C C . ALA A 1 92 ? 16.218 8.601 -23.279 1.00 69.19 92 ALA A C 1
ATOM 649 O O . ALA A 1 92 ? 15.448 9.313 -22.633 1.00 69.19 92 ALA A O 1
ATOM 650 N N . GLY A 1 93 ? 17.129 7.822 -22.679 1.00 74.94 93 GLY A N 1
ATOM 651 C CA . GLY A 1 93 ? 17.243 7.697 -21.219 1.00 74.94 93 GLY A CA 1
ATOM 652 C C . GLY A 1 93 ? 16.085 6.930 -20.566 1.00 74.94 93 GLY A C 1
ATOM 653 O O . GLY A 1 93 ? 15.839 7.092 -19.367 1.00 74.94 93 GLY A O 1
ATOM 654 N N . LEU A 1 94 ? 15.366 6.125 -21.353 1.00 80.19 94 LEU A N 1
ATOM 655 C CA . LEU A 1 94 ? 14.296 5.240 -20.902 1.00 80.19 94 LEU A CA 1
ATOM 656 C C . LEU A 1 94 ? 14.835 3.818 -20.695 1.00 80.19 94 LEU A C 1
ATOM 658 O O . LEU A 1 94 ? 15.929 3.469 -21.142 1.00 80.19 94 LEU A O 1
ATOM 662 N N . VAL A 1 95 ? 14.070 2.985 -19.992 1.00 81.38 95 VAL A N 1
ATOM 663 C CA . VAL A 1 95 ? 14.363 1.548 -19.909 1.00 81.38 95 VAL A CA 1
ATOM 664 C C . VAL A 1 95 ? 13.938 0.869 -21.213 1.00 81.38 95 VAL A C 1
ATOM 666 O O . VAL A 1 95 ? 12.759 0.891 -21.559 1.00 81.38 95 VAL A O 1
ATOM 669 N N . ASP A 1 96 ? 14.882 0.232 -21.915 1.00 79.62 96 ASP A N 1
ATOM 670 C CA . ASP A 1 96 ? 14.584 -0.550 -23.123 1.00 79.62 96 ASP A CA 1
ATOM 671 C C . ASP A 1 96 ? 13.886 -1.873 -22.766 1.00 79.62 96 ASP A C 1
ATOM 673 O O . ASP A 1 96 ? 14.518 -2.843 -22.326 1.00 79.62 96 ASP A O 1
ATOM 677 N N . THR A 1 97 ? 12.573 -1.910 -22.995 1.00 83.75 97 THR A N 1
ATOM 678 C CA . THR A 1 97 ? 11.712 -3.077 -22.771 1.00 83.75 97 THR A CA 1
ATOM 679 C C . THR A 1 97 ? 11.874 -4.184 -23.812 1.00 83.75 97 THR A C 1
ATOM 681 O O . THR A 1 97 ? 11.345 -5.275 -23.640 1.00 83.75 97 THR A O 1
ATOM 684 N N . ASN A 1 98 ? 12.614 -3.964 -24.901 1.00 83.38 98 ASN A N 1
ATOM 685 C CA . ASN A 1 98 ? 12.896 -5.028 -25.864 1.00 83.38 98 ASN A CA 1
ATOM 686 C C . ASN A 1 98 ? 14.129 -5.834 -25.455 1.00 83.38 98 ASN A C 1
ATOM 688 O O . ASN A 1 98 ? 14.188 -7.039 -25.704 1.00 83.38 98 ASN A O 1
ATOM 692 N N . SER A 1 99 ? 15.142 -5.180 -24.876 1.00 80.06 99 SER A N 1
ATOM 693 C CA . SER A 1 99 ? 16.389 -5.820 -24.448 1.00 80.06 99 SER A CA 1
ATOM 694 C C . SER A 1 99 ? 17.346 -4.795 -23.808 1.00 80.06 99 SER A C 1
ATOM 696 O O . SER A 1 99 ? 17.614 -3.782 -24.436 1.00 80.06 99 SER A O 1
ATOM 698 N N . PRO A 1 100 ? 18.002 -5.068 -22.662 1.00 80.06 100 PRO A N 1
ATOM 699 C CA . PRO A 1 100 ? 17.989 -6.312 -21.891 1.00 80.06 100 PRO A CA 1
ATOM 700 C C . PRO A 1 100 ? 16.819 -6.425 -20.896 1.00 80.06 100 PRO A C 1
ATOM 702 O O . PRO A 1 100 ? 16.718 -7.438 -20.200 1.00 80.06 100 PRO A O 1
ATOM 705 N N . PHE A 1 101 ? 15.939 -5.422 -20.811 1.00 85.88 101 PHE A N 1
ATOM 706 C CA . PHE A 1 101 ? 14.922 -5.323 -19.758 1.00 85.88 101 PHE A CA 1
ATOM 707 C C . PHE A 1 101 ? 13.523 -5.798 -20.170 1.00 85.88 101 PHE A C 1
ATOM 709 O O . PHE A 1 101 ? 12.514 -5.277 -19.706 1.00 85.88 101 PHE A O 1
ATOM 71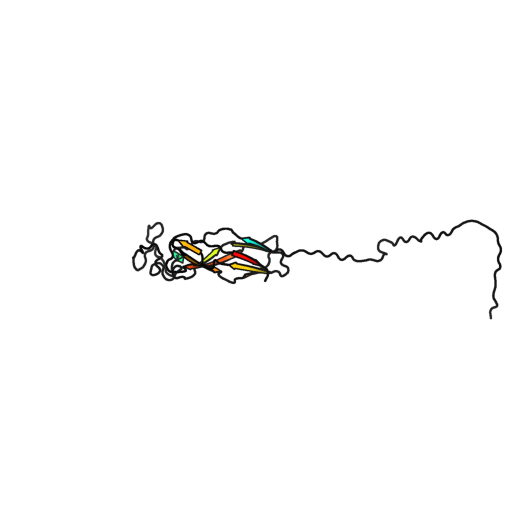6 N N . ALA A 1 102 ? 13.466 -6.811 -21.034 1.00 85.25 102 ALA A N 1
ATOM 717 C CA . ALA A 1 102 ? 12.208 -7.373 -21.506 1.00 85.25 102 ALA A CA 1
ATOM 718 C C . ALA A 1 102 ? 11.509 -8.266 -20.475 1.00 85.25 102 ALA A C 1
ATOM 720 O O . ALA A 1 102 ? 12.138 -8.994 -19.703 1.00 85.25 102 ALA A O 1
ATOM 721 N N . GLY A 1 103 ? 10.181 -8.260 -20.524 1.00 83.81 103 GLY A N 1
ATOM 722 C CA . GLY A 1 103 ? 9.281 -9.083 -19.724 1.00 83.81 103 GLY A CA 1
ATOM 723 C C . GLY A 1 103 ? 9.279 -8.762 -18.230 1.00 83.81 103 GLY A C 1
ATOM 724 O O . GLY A 1 103 ? 8.925 -9.639 -17.445 1.00 83.81 103 GLY A O 1
ATOM 725 N N . GLY A 1 104 ? 9.723 -7.567 -17.827 1.00 86.69 104 GLY A N 1
ATOM 726 C CA . GLY A 1 104 ? 9.887 -7.182 -16.420 1.00 86.69 104 GLY A CA 1
ATOM 727 C C . GLY A 1 104 ? 9.046 -5.982 -15.992 1.00 86.69 104 GLY A C 1
ATOM 728 O O . GLY A 1 104 ? 8.016 -5.671 -16.591 1.00 86.69 104 GLY A O 1
ATOM 729 N N . PHE A 1 105 ? 9.497 -5.287 -14.945 1.00 89.38 105 PHE A N 1
ATOM 730 C CA . PHE A 1 105 ? 8.815 -4.118 -14.377 1.00 89.38 105 PHE A CA 1
ATOM 731 C C . PHE A 1 105 ? 8.420 -3.059 -15.414 1.00 89.38 105 PHE A C 1
ATOM 733 O O . PHE A 1 105 ? 7.327 -2.495 -15.335 1.00 89.38 105 PHE A O 1
ATOM 740 N N . ALA A 1 106 ? 9.297 -2.792 -16.389 1.00 84.69 106 ALA A N 1
ATOM 741 C CA . ALA A 1 106 ? 9.067 -1.794 -17.431 1.00 84.69 106 ALA A CA 1
ATOM 742 C C . ALA A 1 106 ? 7.963 -2.203 -18.432 1.00 84.69 106 ALA A C 1
ATOM 744 O O . ALA A 1 106 ? 7.337 -1.332 -19.032 1.00 84.69 106 ALA A O 1
ATOM 745 N N . ASP A 1 107 ? 7.655 -3.501 -18.533 1.00 86.44 107 ASP A N 1
ATOM 746 C CA . ASP A 1 107 ? 6.518 -4.051 -19.289 1.00 86.44 107 ASP A CA 1
ATOM 747 C C . ASP A 1 107 ? 5.234 -4.159 -18.451 1.00 86.44 107 ASP A C 1
ATOM 749 O O . ASP A 1 107 ? 4.257 -4.793 -18.854 1.00 86.44 107 ASP A O 1
ATOM 753 N N . GLY A 1 108 ? 5.222 -3.553 -17.261 1.00 88.69 108 GLY A N 1
ATOM 754 C CA . GLY A 1 108 ? 4.077 -3.570 -16.356 1.00 88.69 108 GLY A CA 1
ATOM 755 C C . GLY A 1 108 ? 3.929 -4.870 -15.564 1.00 88.69 108 GLY A C 1
ATOM 756 O O . GLY A 1 108 ? 2.893 -5.073 -14.928 1.00 88.69 108 GLY A O 1
ATOM 757 N N . VAL A 1 109 ? 4.940 -5.748 -15.568 1.00 91.12 109 VAL A N 1
ATOM 758 C CA . VAL A 1 109 ? 4.948 -6.933 -14.700 1.00 91.12 109 VAL A CA 1
ATOM 759 C C . VAL A 1 109 ? 5.173 -6.482 -13.253 1.00 91.12 109 VAL A C 1
ATOM 761 O O . VAL A 1 109 ? 6.184 -5.833 -12.978 1.00 91.12 109 VAL A O 1
ATOM 764 N N . PRO A 1 110 ? 4.263 -6.798 -12.312 1.00 93.06 110 PRO A N 1
ATOM 765 C CA . PRO A 1 110 ? 4.401 -6.325 -10.946 1.00 93.06 110 PRO A CA 1
ATOM 766 C C . PRO A 1 110 ? 5.601 -6.926 -10.219 1.00 93.06 110 PRO A C 1
ATOM 768 O O . PRO A 1 110 ? 5.846 -8.131 -10.267 1.00 93.06 110 PRO A O 1
ATOM 771 N N . VAL A 1 111 ? 6.293 -6.073 -9.474 1.00 95.06 111 VAL A N 1
ATOM 772 C CA . VAL A 1 111 ? 7.365 -6.436 -8.552 1.00 95.06 111 VAL A CA 1
ATOM 773 C C . VAL A 1 111 ? 6.861 -6.218 -7.135 1.00 95.06 111 VAL A C 1
ATOM 775 O O . VAL A 1 111 ? 6.423 -5.122 -6.778 1.00 95.06 111 VAL A O 1
ATOM 778 N N . VAL A 1 112 ? 6.943 -7.265 -6.316 1.00 96.44 112 VAL A N 1
ATOM 779 C CA . VAL A 1 112 ? 6.493 -7.211 -4.924 1.00 96.44 112 VAL A CA 1
ATOM 780 C C . VAL A 1 112 ? 7.552 -6.525 -4.069 1.00 96.44 112 VAL A C 1
ATOM 782 O O . VAL A 1 112 ? 8.686 -6.996 -3.967 1.00 96.44 112 VAL A O 1
ATOM 785 N N . LYS A 1 113 ? 7.177 -5.442 -3.389 1.00 96.75 113 LYS A N 1
ATOM 786 C CA . LYS A 1 113 ? 8.012 -4.769 -2.390 1.00 96.75 113 LYS A CA 1
ATOM 787 C C . LYS A 1 113 ? 7.324 -4.767 -1.035 1.00 96.75 113 LYS A C 1
ATOM 789 O O . LYS A 1 113 ? 6.112 -4.620 -0.921 1.00 96.75 113 LYS A O 1
ATOM 794 N N . THR A 1 114 ? 8.120 -4.950 0.013 1.00 96.88 114 THR A N 1
ATOM 795 C CA . THR A 1 114 ? 7.637 -4.941 1.396 1.00 96.88 114 THR A CA 1
ATOM 796 C C . THR A 1 114 ? 8.007 -3.621 2.050 1.00 96.88 114 THR A C 1
ATOM 798 O O . THR A 1 114 ? 9.173 -3.241 2.037 1.00 96.88 114 THR A O 1
ATOM 801 N N . ILE A 1 115 ? 7.032 -2.967 2.676 1.00 96.94 115 ILE A N 1
ATOM 802 C CA . ILE A 1 115 ? 7.254 -1.902 3.653 1.00 96.94 115 ILE A CA 1
ATOM 803 C C . ILE A 1 115 ? 7.294 -2.572 5.033 1.00 96.94 115 ILE A C 1
ATOM 805 O O . ILE A 1 115 ? 6.240 -2.970 5.550 1.00 96.94 115 ILE A O 1
ATOM 809 N N . PRO A 1 116 ? 8.483 -2.769 5.625 1.00 96.25 116 PRO A N 1
ATOM 810 C CA . PRO A 1 116 ? 8.600 -3.427 6.915 1.00 96.25 116 PRO A CA 1
ATOM 811 C C . PRO A 1 116 ? 8.111 -2.508 8.036 1.00 96.25 116 PRO A C 1
ATOM 813 O O . PRO A 1 116 ? 8.390 -1.312 8.028 1.00 96.25 116 PRO A O 1
ATOM 816 N N . SER A 1 117 ? 7.426 -3.069 9.035 1.00 95.44 117 SER A N 1
ATOM 817 C CA . SER A 1 117 ? 6.919 -2.316 10.199 1.00 95.44 117 SER A CA 1
ATOM 818 C C . SER A 1 117 ? 6.116 -1.059 9.823 1.00 95.44 117 SER A C 1
ATOM 820 O O . SER A 1 117 ? 6.193 -0.039 10.505 1.00 95.44 117 SER A O 1
ATOM 822 N N . ALA A 1 118 ? 5.358 -1.132 8.728 1.00 96.38 118 ALA A N 1
ATOM 823 C CA . ALA A 1 118 ? 4.622 -0.017 8.145 1.00 96.38 118 ALA A CA 1
ATOM 824 C C . ALA A 1 118 ? 3.633 0.626 9.126 1.00 96.38 118 ALA A C 1
ATOM 826 O O . ALA A 1 118 ? 3.467 1.849 9.141 1.00 96.38 118 ALA A O 1
ATOM 827 N N . TYR A 1 119 ? 2.971 -0.197 9.940 1.00 96.56 119 TYR A N 1
ATOM 828 C CA . TYR A 1 119 ? 1.995 0.279 10.909 1.00 96.56 119 TYR A CA 1
ATOM 829 C C . TYR A 1 119 ? 1.916 -0.603 12.155 1.00 96.56 119 TYR A C 1
ATOM 831 O O . TYR A 1 119 ? 2.327 -1.760 12.158 1.00 96.56 119 TYR A O 1
ATOM 839 N N . VAL A 1 120 ? 1.354 -0.051 13.226 1.00 96.31 120 VAL A N 1
ATOM 840 C CA . VAL A 1 120 ? 1.008 -0.760 14.460 1.00 96.31 120 VAL A CA 1
ATOM 841 C C . VAL A 1 120 ? -0.386 -0.306 14.885 1.00 96.31 120 VAL A C 1
ATOM 843 O O . VAL A 1 120 ? -0.682 0.891 14.838 1.00 96.31 120 VAL A O 1
ATOM 846 N N . VAL A 1 121 ? -1.230 -1.244 15.319 1.00 94.94 121 VAL A N 1
ATOM 847 C CA . VAL A 1 121 ? -2.564 -0.941 15.853 1.00 94.94 121 VAL A CA 1
ATOM 848 C C . VAL A 1 121 ? -2.707 -1.484 17.268 1.00 94.94 121 VAL A C 1
ATOM 850 O O . VAL A 1 121 ? -2.465 -2.664 17.522 1.00 94.94 121 VAL A O 1
ATOM 853 N N . TRP A 1 122 ? -3.158 -0.624 18.176 1.00 94.75 122 TRP A N 1
ATOM 854 C CA . TRP A 1 122 ? -3.526 -0.969 19.544 1.00 94.75 122 TRP A CA 1
ATOM 855 C C . TRP A 1 122 ? -5.037 -0.916 19.690 1.00 94.75 122 TRP A C 1
ATOM 857 O O . TRP A 1 122 ? -5.683 0.024 19.222 1.00 94.75 122 TRP A O 1
ATOM 867 N N . SER A 1 123 ? -5.607 -1.914 20.362 1.00 92.69 123 SER A N 1
ATOM 868 C CA . SER A 1 123 ? -7.049 -1.951 20.578 1.00 92.69 123 SER A CA 1
ATOM 869 C C . SER A 1 123 ? -7.450 -2.756 21.806 1.00 92.69 123 SER A C 1
ATOM 871 O O . SER A 1 123 ? -6.872 -3.806 22.073 1.00 92.69 123 SER A O 1
ATOM 873 N N . ASN A 1 124 ? -8.482 -2.294 22.517 1.00 90.50 124 ASN A N 1
ATOM 874 C CA . ASN A 1 124 ? -9.226 -3.075 23.514 1.00 90.50 124 ASN A CA 1
ATOM 875 C C . ASN A 1 124 ? -10.548 -3.629 22.939 1.00 90.50 124 ASN A C 1
ATOM 877 O O . ASN A 1 124 ? -11.525 -3.752 23.678 1.00 90.50 124 ASN A O 1
ATOM 881 N N . SER A 1 125 ? -10.591 -3.919 21.630 1.00 84.81 125 SER A N 1
ATOM 882 C CA . SER A 1 125 ? -11.828 -4.247 20.916 1.00 84.81 125 SER A CA 1
ATOM 883 C C . SER A 1 125 ? -12.669 -5.329 21.605 1.00 84.81 125 SER A C 1
ATOM 885 O O . SER A 1 125 ? -12.154 -6.420 21.868 1.00 84.81 125 SER A O 1
ATOM 887 N N . PRO A 1 126 ? -13.981 -5.102 21.813 1.00 79.56 126 PRO A N 1
ATOM 888 C CA . PRO A 1 126 ? -14.849 -6.055 22.499 1.00 79.56 126 PRO A CA 1
ATOM 889 C C . PRO A 1 126 ? -15.129 -7.315 2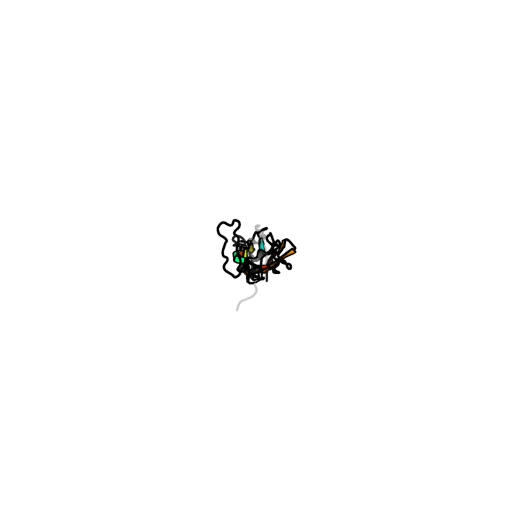1.670 1.00 79.56 126 PRO A C 1
ATOM 891 O O . PRO A 1 126 ? -15.460 -8.354 22.229 1.00 79.56 126 PRO A O 1
ATOM 894 N N . THR A 1 127 ? -14.992 -7.247 20.341 1.00 84.12 127 THR A N 1
ATOM 895 C CA . THR A 1 127 ? -15.193 -8.414 19.453 1.00 84.12 127 THR A CA 1
ATOM 896 C C . THR A 1 127 ? -13.903 -9.171 19.142 1.00 84.12 127 THR A C 1
ATOM 898 O O . THR A 1 127 ? -13.947 -10.198 18.474 1.00 84.12 127 THR A O 1
ATOM 901 N N . GLY A 1 128 ? -12.756 -8.644 19.580 1.00 87.19 128 GLY A N 1
ATOM 902 C CA . GLY A 1 128 ? -11.442 -9.240 19.345 1.00 87.19 128 GLY A CA 1
ATOM 903 C C . GLY A 1 128 ? -10.794 -8.925 17.994 1.00 87.19 128 GLY A C 1
ATOM 904 O O . GLY A 1 128 ? -9.626 -9.260 17.834 1.00 87.19 128 GLY A O 1
ATOM 905 N N . ASN A 1 129 ? -11.477 -8.253 17.056 1.00 92.06 129 ASN A N 1
ATOM 906 C CA . ASN A 1 129 ? -10.962 -8.015 15.698 1.00 92.06 129 ASN A CA 1
ATOM 907 C C . ASN A 1 129 ? -11.075 -6.541 15.261 1.00 92.06 129 ASN A C 1
ATOM 909 O O . ASN A 1 129 ? -11.931 -5.806 15.745 1.00 92.06 129 ASN A O 1
ATOM 913 N N . TYR A 1 130 ? -10.267 -6.119 14.291 1.00 92.56 130 TYR A N 1
ATOM 914 C CA . TYR A 1 130 ? -10.395 -4.849 13.561 1.00 92.56 130 TYR A CA 1
ATOM 915 C C . TYR A 1 130 ? -10.032 -5.056 12.084 1.00 92.56 130 TYR A C 1
ATOM 917 O O . TYR A 1 130 ? -9.471 -6.091 11.720 1.00 92.56 130 TYR A O 1
ATOM 925 N N . GLN A 1 131 ? -10.369 -4.096 11.226 1.00 95.19 131 GLN A N 1
ATOM 926 C CA . GLN A 1 131 ? -9.951 -4.083 9.827 1.00 95.19 131 GLN A CA 1
ATOM 927 C C . GLN A 1 131 ? -8.908 -3.001 9.578 1.00 95.19 131 GLN A C 1
ATOM 929 O O . GLN A 1 131 ? -8.942 -1.942 10.201 1.00 95.19 131 GLN A O 1
ATOM 934 N N . VAL A 1 132 ? -7.981 -3.283 8.664 1.00 96.81 132 VAL A N 1
ATOM 935 C CA . VAL A 1 132 ? -7.006 -2.317 8.155 1.00 96.81 132 VAL A CA 1
ATOM 936 C C . VAL A 1 132 ? -7.154 -2.218 6.651 1.00 96.81 132 VAL A C 1
ATOM 938 O O . VAL A 1 132 ? -6.991 -3.220 5.952 1.00 96.81 132 VAL A O 1
ATOM 941 N N . GLN A 1 133 ? -7.424 -1.015 6.164 1.00 97.94 133 GLN A N 1
ATOM 942 C CA . GLN A 1 133 ? -7.440 -0.693 4.748 1.00 97.94 133 GLN A CA 1
ATOM 943 C C . GLN A 1 133 ? -6.211 0.133 4.390 1.00 97.94 133 GLN A C 1
ATOM 945 O O . GLN A 1 133 ? -5.853 1.088 5.077 1.00 97.94 133 GLN A O 1
ATOM 950 N N . VAL A 1 134 ? -5.580 -0.238 3.284 1.00 98.12 134 VAL A N 1
ATOM 951 C CA . VAL A 1 134 ? -4.476 0.503 2.683 1.00 98.12 134 VAL A CA 1
ATOM 952 C C . VAL A 1 134 ? -4.960 1.056 1.348 1.00 98.12 134 VAL A C 1
ATOM 954 O O . VAL A 1 134 ? -5.342 0.305 0.456 1.00 98.12 134 VAL A O 1
ATOM 957 N N . THR A 1 135 ? -4.959 2.373 1.202 1.00 97.81 135 THR A N 1
ATOM 958 C CA . THR A 1 135 ? -5.399 3.056 -0.017 1.00 97.81 135 THR A CA 1
ATOM 959 C C . THR A 1 135 ? -4.179 3.570 -0.767 1.00 97.81 135 THR A C 1
ATOM 961 O O . THR A 1 135 ? -3.420 4.387 -0.241 1.00 97.81 135 THR A O 1
ATOM 964 N N . THR A 1 136 ? -3.987 3.083 -1.993 1.00 96.62 136 THR A N 1
ATOM 965 C CA . THR A 1 136 ? -2.910 3.511 -2.892 1.00 96.62 136 THR A CA 1
ATOM 966 C C . THR A 1 136 ? -3.330 4.752 -3.689 1.00 96.62 136 THR A C 1
ATOM 968 O O . THR A 1 136 ? -4.529 5.001 -3.863 1.00 96.62 136 THR A O 1
ATOM 971 N N . PRO A 1 137 ? -2.379 5.576 -4.162 1.00 95.38 137 PRO A N 1
ATOM 972 C CA . PRO A 1 137 ? -2.714 6.753 -4.952 1.00 95.38 137 PRO A CA 1
ATOM 973 C C . PRO A 1 137 ? -3.340 6.330 -6.287 1.00 95.38 137 PRO A C 1
ATOM 975 O O . PRO A 1 137 ? -2.741 5.568 -7.042 1.00 95.38 137 PRO A O 1
ATOM 978 N N . GLY A 1 138 ? -4.531 6.851 -6.604 1.00 91.25 138 GLY A N 1
ATOM 979 C CA . GLY A 1 138 ? -5.285 6.446 -7.801 1.00 91.25 138 GLY A CA 1
ATOM 980 C C . GLY A 1 138 ? -4.579 6.725 -9.137 1.00 91.25 138 GLY A C 1
ATOM 981 O O . GLY A 1 138 ? -4.912 6.098 -10.135 1.00 91.25 138 GLY A O 1
ATOM 982 N N . GLY A 1 139 ? -3.602 7.638 -9.152 1.00 90.69 139 GLY A N 1
ATOM 983 C CA . GLY A 1 139 ? -2.740 7.924 -10.305 1.00 90.69 139 GLY A CA 1
ATOM 984 C C . GLY A 1 139 ? -1.349 7.286 -10.235 1.00 90.69 139 GLY A C 1
ATOM 985 O O . GLY A 1 139 ? -0.505 7.644 -11.045 1.00 90.69 139 GLY A O 1
ATOM 986 N N . GLY A 1 140 ? -1.090 6.403 -9.264 1.00 94.25 140 GLY A N 1
ATOM 987 C CA . GLY A 1 140 ? 0.233 5.832 -9.011 1.00 94.25 140 GLY A CA 1
ATOM 988 C C . GLY A 1 140 ? 1.217 6.804 -8.348 1.00 94.25 140 GLY A C 1
ATOM 989 O O . GLY A 1 140 ? 0.853 7.892 -7.897 1.00 94.25 140 GLY A O 1
ATOM 990 N N . LEU A 1 141 ? 2.477 6.381 -8.255 1.00 95.81 141 LEU A N 1
ATOM 991 C CA . LEU A 1 141 ? 3.605 7.226 -7.863 1.00 95.81 141 LEU A CA 1
ATOM 992 C C . LEU A 1 141 ? 4.106 7.961 -9.106 1.00 95.81 141 LEU A C 1
ATOM 994 O O . LEU A 1 141 ? 4.346 7.330 -10.136 1.00 95.81 141 LEU A O 1
ATOM 998 N N . VAL A 1 142 ? 4.286 9.275 -9.009 1.00 95.00 142 VAL A N 1
ATOM 999 C CA . VAL A 1 142 ? 4.694 10.120 -10.139 1.00 95.00 142 VAL A CA 1
ATOM 1000 C C . VAL A 1 142 ? 6.183 10.410 -10.046 1.00 95.00 142 VAL A C 1
ATOM 1002 O O . VAL A 1 142 ? 6.675 10.792 -8.984 1.00 95.00 142 VAL A O 1
ATOM 1005 N N . GLY A 1 143 ? 6.893 10.231 -11.154 1.00 93.56 143 GLY A N 1
ATOM 1006 C CA . GLY A 1 143 ? 8.330 10.459 -11.251 1.00 93.56 143 GLY A CA 1
ATOM 1007 C C . GLY A 1 143 ? 8.717 11.413 -12.382 1.00 93.56 143 GLY A C 1
ATOM 1008 O O . GLY A 1 143 ? 7.889 12.197 -12.865 1.00 93.56 143 GLY A O 1
ATOM 1009 N N . PRO A 1 144 ? 9.990 11.377 -12.812 1.00 90.12 144 PRO A N 1
ATOM 1010 C CA . PRO A 1 144 ? 10.502 12.261 -13.852 1.00 90.12 144 PRO A CA 1
ATOM 1011 C C . PRO A 1 144 ? 9.730 12.128 -15.169 1.00 90.12 144 PRO A C 1
ATOM 1013 O O . PRO A 1 144 ? 9.207 11.065 -15.503 1.00 90.12 144 PRO A O 1
ATOM 1016 N N . GLY A 1 145 ? 9.627 13.233 -15.913 1.00 87.06 145 GLY A N 1
ATOM 1017 C CA . GLY A 1 145 ? 8.955 13.256 -17.219 1.00 87.06 145 GLY A CA 1
ATOM 1018 C C . GLY A 1 145 ? 7.455 12.937 -17.183 1.00 87.06 145 GLY A C 1
ATOM 1019 O O . GLY A 1 145 ? 6.865 12.725 -18.237 1.00 87.06 145 GLY A O 1
ATOM 1020 N N . GLY A 1 146 ? 6.834 12.893 -15.997 1.00 88.56 146 GLY A N 1
ATOM 1021 C CA . GLY A 1 146 ? 5.447 12.457 -15.832 1.00 88.56 146 GLY A CA 1
ATOM 1022 C C . GLY A 1 146 ? 5.269 10.938 -15.889 1.00 88.56 146 GLY A C 1
ATOM 1023 O O . GLY A 1 146 ? 4.140 10.473 -16.017 1.00 88.56 146 GLY A O 1
ATOM 1024 N N . GLY A 1 147 ? 6.357 10.165 -15.795 1.00 90.44 147 GLY A N 1
ATOM 1025 C CA . GLY A 1 147 ? 6.277 8.715 -15.680 1.00 90.44 147 GLY A CA 1
ATOM 1026 C C . GLY A 1 147 ? 5.496 8.304 -14.432 1.00 90.44 147 GLY A C 1
ATOM 1027 O O . GLY A 1 147 ? 5.553 8.976 -13.398 1.00 90.44 147 GLY A O 1
ATOM 1028 N N . VAL A 1 148 ? 4.810 7.167 -14.515 1.00 94.12 148 VAL A N 1
ATOM 1029 C CA . VAL A 1 148 ? 3.965 6.654 -13.433 1.00 94.12 148 VAL A CA 1
ATOM 1030 C C . VAL A 1 148 ? 4.345 5.218 -13.089 1.00 94.12 148 VAL A C 1
ATOM 1032 O O . VAL A 1 148 ? 4.499 4.375 -13.974 1.00 94.12 148 VAL A O 1
ATOM 1035 N N . VAL A 1 149 ? 4.442 4.943 -11.788 1.00 95.88 149 VAL A N 1
ATOM 1036 C CA . VAL A 1 149 ? 4.482 3.590 -11.226 1.00 95.88 149 VAL A CA 1
ATOM 1037 C C . VAL A 1 149 ? 3.134 3.297 -10.582 1.00 95.88 149 VAL A C 1
ATOM 1039 O O . VAL A 1 149 ? 2.739 3.942 -9.612 1.00 95.88 149 VAL A O 1
ATOM 1042 N N . ASN A 1 150 ? 2.420 2.319 -11.124 1.00 95.69 150 ASN A N 1
ATOM 1043 C CA . ASN A 1 150 ? 1.193 1.801 -10.541 1.00 95.69 150 ASN A CA 1
ATOM 1044 C C . ASN A 1 150 ? 1.504 1.082 -9.228 1.00 95.69 150 ASN A C 1
ATOM 1046 O O . ASN A 1 150 ? 2.502 0.369 -9.124 1.00 95.69 150 ASN A O 1
ATOM 1050 N N . VAL A 1 151 ? 0.622 1.258 -8.242 1.00 96.75 151 VAL A N 1
ATOM 1051 C CA . VAL A 1 151 ? 0.747 0.649 -6.915 1.00 96.75 151 VAL A CA 1
ATOM 1052 C C . VAL A 1 151 ? -0.552 -0.048 -6.559 1.00 96.75 151 VAL A C 1
ATOM 1054 O O . VAL A 1 151 ? -1.611 0.585 -6.508 1.00 96.75 151 VAL A O 1
ATOM 1057 N N . ALA A 1 152 ? -0.460 -1.332 -6.245 1.00 96.88 152 ALA A N 1
ATOM 1058 C CA . ALA A 1 152 ? -1.553 -2.105 -5.680 1.00 96.88 152 ALA A CA 1
ATOM 1059 C C . ALA A 1 152 ? -1.125 -2.746 -4.357 1.00 96.88 152 ALA A C 1
ATOM 1061 O O . ALA A 1 152 ? 0.050 -3.022 -4.131 1.00 96.88 152 ALA A O 1
ATOM 1062 N N . VAL A 1 153 ? -2.085 -2.967 -3.461 1.00 97.62 153 VAL A N 1
ATOM 1063 C CA . VAL A 1 153 ? -1.846 -3.728 -2.229 1.00 97.62 153 VAL A CA 1
ATOM 1064 C C . VAL A 1 153 ? -1.822 -5.206 -2.588 1.00 97.62 153 VAL A C 1
ATOM 1066 O O . VAL A 1 153 ? -2.787 -5.711 -3.162 1.00 97.62 153 VAL A O 1
ATOM 1069 N N . ASN A 1 154 ? -0.745 -5.898 -2.232 1.00 97.00 154 ASN A N 1
ATOM 1070 C CA . ASN A 1 154 ? -0.639 -7.335 -2.435 1.00 97.00 154 ASN A CA 1
ATOM 1071 C C . ASN A 1 154 ? -1.284 -8.063 -1.246 1.00 97.00 154 ASN A C 1
ATOM 1073 O O . ASN A 1 154 ? -0.762 -8.054 -0.128 1.00 97.00 154 ASN A O 1
ATOM 1077 N N . GLY A 1 155 ? -2.449 -8.666 -1.488 1.00 94.94 155 GLY A N 1
ATOM 1078 C CA . GLY A 1 155 ? -3.213 -9.423 -0.498 1.00 94.94 155 GLY A CA 1
ATOM 1079 C C . GLY A 1 155 ? -4.609 -8.856 -0.233 1.00 94.94 155 GLY A C 1
ATOM 1080 O O . GLY A 1 155 ? -5.146 -8.063 -1.003 1.00 94.94 155 GLY A O 1
ATOM 1081 N N . ALA A 1 156 ? -5.228 -9.307 0.861 1.00 96.19 156 ALA A N 1
ATOM 1082 C CA . ALA A 1 156 ? -6.571 -8.874 1.240 1.00 96.19 156 ALA A CA 1
ATOM 1083 C C . ALA A 1 156 ? -6.575 -7.409 1.700 1.00 96.19 156 ALA A C 1
ATOM 1085 O O . ALA A 1 156 ? -5.798 -7.024 2.574 1.00 96.19 156 ALA A O 1
ATOM 1086 N N . ASN A 1 157 ? -7.485 -6.613 1.143 1.00 96.62 157 ASN A N 1
ATOM 1087 C CA . ASN A 1 157 ? -7.642 -5.204 1.471 1.00 96.62 157 ASN A CA 1
ATOM 1088 C C . ASN A 1 157 ? -9.130 -4.803 1.367 1.00 96.62 157 ASN A C 1
ATOM 1090 O O . ASN A 1 157 ? -9.660 -4.812 0.254 1.00 96.62 157 ASN A O 1
ATOM 1094 N N . PRO A 1 158 ? -9.820 -4.476 2.479 1.00 97.06 158 PRO A N 1
ATOM 1095 C CA . PRO A 1 158 ? -9.310 -4.427 3.853 1.00 97.06 158 PRO A CA 1
ATOM 1096 C C . PRO A 1 158 ? -8.863 -5.797 4.392 1.00 97.06 158 PRO A C 1
ATOM 1098 O O . PRO A 1 158 ? -9.446 -6.833 4.071 1.00 97.06 158 PRO A O 1
ATOM 1101 N N . SER A 1 159 ? -7.834 -5.805 5.240 1.00 95.62 159 SER A N 1
ATOM 1102 C CA . SER A 1 159 ? -7.359 -6.999 5.949 1.00 95.62 159 SER A CA 1
ATOM 1103 C C . SER A 1 159 ? -7.976 -7.077 7.346 1.00 95.62 159 SER A C 1
ATOM 1105 O O . SER A 1 159 ? -8.065 -6.068 8.041 1.00 95.62 159 SER A O 1
ATOM 1107 N N . THR A 1 160 ? -8.407 -8.265 7.774 1.00 95.00 160 THR A N 1
ATOM 1108 C CA . THR A 1 160 ? -8.913 -8.477 9.142 1.00 95.00 160 THR A CA 1
ATOM 1109 C C . THR A 1 160 ? -7.769 -8.882 10.060 1.00 95.00 160 THR A C 1
ATOM 1111 O O . THR A 1 160 ? -7.010 -9.792 9.738 1.00 95.00 160 THR A O 1
ATOM 1114 N N . GLN A 1 161 ? -7.676 -8.222 11.210 1.00 92.62 161 GLN A N 1
ATOM 1115 C CA . GLN A 1 161 ? -6.613 -8.394 12.190 1.00 92.62 161 GLN A CA 1
ATOM 1116 C C . GLN A 1 161 ? -7.192 -8.667 13.578 1.00 92.62 161 GLN A C 1
ATOM 1118 O O . GLN A 1 161 ? -8.248 -8.146 13.942 1.00 92.62 161 GLN A O 1
ATOM 1123 N N . THR A 1 162 ? -6.471 -9.449 14.379 1.00 92.31 162 THR A N 1
ATOM 1124 C CA . THR A 1 162 ? -6.816 -9.688 15.785 1.00 92.31 162 THR A CA 1
ATOM 1125 C C . THR A 1 162 ? -6.304 -8.541 16.656 1.00 92.31 162 THR A C 1
ATOM 1127 O O . THR A 1 162 ? -5.152 -8.116 16.533 1.00 92.31 162 THR A O 1
ATOM 1130 N N . ALA A 1 163 ? -7.142 -8.048 17.565 1.00 91.00 163 ALA A N 1
ATOM 1131 C CA . ALA A 1 163 ? -6.789 -7.034 18.550 1.00 91.00 163 ALA A CA 1
ATOM 1132 C C . ALA A 1 163 ? -5.704 -7.559 19.503 1.00 91.00 163 ALA A C 1
ATOM 1134 O O . ALA A 1 163 ? -5.873 -8.595 20.143 1.00 91.00 163 ALA A O 1
ATOM 1135 N N . GLN A 1 164 ? -4.590 -6.829 19.611 1.00 88.12 164 GLN A N 1
ATOM 1136 C CA . GLN A 1 164 ? -3.432 -7.241 20.420 1.00 88.12 164 GLN A CA 1
ATOM 1137 C C . GLN A 1 164 ? -3.411 -6.623 21.832 1.00 88.12 164 GLN A C 1
ATOM 1139 O O . GLN A 1 164 ? -2.563 -6.971 22.649 1.00 88.12 164 GLN A O 1
ATOM 1144 N N . GLY A 1 165 ? -4.380 -5.762 22.160 1.00 88.06 165 GLY A N 1
ATOM 1145 C CA . GLY A 1 165 ? -4.430 -5.029 23.425 1.00 88.06 165 GLY A CA 1
ATOM 1146 C C . GLY A 1 165 ? -3.855 -3.613 23.318 1.00 88.06 165 GLY A C 1
ATOM 1147 O O . GLY A 1 165 ? -3.385 -3.178 22.268 1.00 88.06 165 GLY A O 1
ATOM 1148 N N . LEU A 1 166 ? -3.915 -2.869 24.429 1.00 90.12 166 LEU A N 1
ATOM 1149 C CA . LEU A 1 166 ? -3.428 -1.481 24.517 1.00 90.12 166 LEU A CA 1
ATOM 1150 C C . LEU A 1 166 ? -1.993 -1.356 25.055 1.00 90.12 166 LEU A C 1
ATOM 1152 O O . LEU A 1 166 ? -1.447 -0.260 25.070 1.00 90.12 166 LEU A O 1
ATOM 1156 N N . ILE A 1 167 ? -1.389 -2.459 25.507 1.00 90.88 167 ILE A N 1
ATOM 1157 C CA . ILE A 1 167 ? -0.044 -2.462 26.108 1.00 90.88 167 ILE A CA 1
ATOM 1158 C C . ILE A 1 167 ? 0.984 -2.998 25.112 1.00 90.88 167 ILE A C 1
ATOM 1160 O O . ILE A 1 167 ? 1.972 -2.331 24.819 1.00 90.88 167 ILE A O 1
ATOM 1164 N N . ASN A 1 168 ? 0.727 -4.185 24.562 1.00 88.06 168 ASN A N 1
ATOM 1165 C CA . ASN A 1 168 ? 1.602 -4.832 23.594 1.00 88.06 168 ASN A CA 1
ATOM 1166 C C . ASN A 1 168 ? 0.907 -4.844 22.235 1.00 88.06 168 ASN A C 1
ATOM 1168 O O . ASN A 1 168 ? -0.221 -5.313 22.129 1.00 88.06 168 ASN A O 1
ATOM 1172 N N . ALA A 1 169 ? 1.584 -4.350 21.204 1.00 91.19 169 ALA A N 1
ATOM 1173 C CA . ALA A 1 169 ? 1.152 -4.509 19.824 1.00 91.19 169 ALA A CA 1
ATOM 1174 C C . ALA A 1 169 ? 2.368 -4.728 18.926 1.00 91.19 169 ALA A C 1
ATOM 1176 O O . ALA A 1 169 ? 3.465 -4.237 19.195 1.00 91.19 169 ALA A O 1
ATOM 1177 N N . THR A 1 170 ? 2.154 -5.484 17.861 1.00 93.94 170 THR A N 1
ATOM 1178 C CA . THR A 1 170 ? 3.182 -5.918 16.922 1.00 93.94 170 THR A CA 1
ATOM 1179 C C . THR A 1 170 ? 3.067 -5.104 15.649 1.00 93.94 170 THR A C 1
ATOM 1181 O O . THR A 1 170 ? 1.975 -4.988 15.085 1.00 93.94 170 THR A O 1
ATOM 1184 N N . ALA A 1 171 ? 4.196 -4.579 15.177 1.00 95.19 171 ALA A N 1
ATOM 1185 C CA . ALA A 1 171 ? 4.248 -3.913 13.886 1.00 95.19 171 ALA A CA 1
ATOM 1186 C C . ALA A 1 171 ? 3.925 -4.884 12.750 1.00 95.19 171 ALA A C 1
ATOM 1188 O O . ALA A 1 171 ? 4.335 -6.043 12.761 1.00 95.19 171 ALA A O 1
ATOM 1189 N N . GLN A 1 172 ? 3.171 -4.385 11.782 1.00 95.88 172 GLN A N 1
ATOM 1190 C CA . GLN A 1 172 ? 2.714 -5.111 10.613 1.00 95.88 172 GLN A CA 1
ATOM 1191 C C . GLN A 1 172 ? 3.380 -4.546 9.364 1.00 95.88 172 GLN A C 1
ATOM 1193 O O . GLN A 1 172 ? 3.664 -3.349 9.272 1.00 95.88 172 GLN A O 1
ATOM 1198 N N . ASN A 1 173 ? 3.613 -5.421 8.394 1.00 97.06 173 ASN A N 1
ATOM 1199 C CA . ASN A 1 173 ? 4.155 -5.047 7.097 1.00 97.06 173 ASN A CA 1
ATOM 1200 C C . ASN A 1 173 ? 3.021 -4.698 6.126 1.00 97.06 173 ASN A C 1
ATOM 1202 O O . ASN A 1 173 ? 1.893 -5.167 6.280 1.00 97.06 173 ASN A O 1
ATOM 1206 N N . ILE A 1 174 ? 3.344 -3.930 5.089 1.00 97.44 174 ILE A N 1
ATOM 1207 C CA . ILE A 1 174 ? 2.497 -3.779 3.901 1.00 97.44 174 ILE A CA 1
ATOM 1208 C C . ILE A 1 174 ? 3.270 -4.352 2.718 1.00 97.44 174 ILE A C 1
ATOM 1210 O O . ILE A 1 174 ? 4.437 -4.015 2.526 1.00 97.44 174 ILE A O 1
ATOM 1214 N N . LEU A 1 175 ? 2.630 -5.222 1.941 1.00 97.75 175 LEU A N 1
ATOM 1215 C CA . LEU A 1 175 ? 3.176 -5.714 0.682 1.00 97.75 175 LEU A CA 1
ATOM 1216 C C . LEU A 1 175 ? 2.509 -4.948 -0.459 1.00 97.75 175 LEU A C 1
ATOM 1218 O O . LEU A 1 175 ? 1.285 -4.806 -0.484 1.00 97.75 175 LEU A O 1
ATOM 1222 N N . LEU A 1 176 ? 3.319 -4.441 -1.381 1.00 97.56 176 LEU A N 1
ATOM 1223 C CA . LEU A 1 176 ? 2.880 -3.664 -2.530 1.00 97.56 176 LEU A CA 1
ATOM 1224 C C . LEU A 1 176 ? 3.345 -4.324 -3.817 1.00 97.56 176 LEU A C 1
ATOM 1226 O O . LEU A 1 176 ? 4.502 -4.719 -3.928 1.00 97.56 176 LEU A O 1
ATOM 1230 N N . ASP A 1 177 ? 2.453 -4.354 -4.791 1.00 97.06 177 ASP A N 1
ATOM 1231 C CA . ASP A 1 177 ? 2.756 -4.658 -6.178 1.00 97.06 177 ASP A CA 1
ATOM 1232 C C . ASP A 1 177 ? 3.046 -3.344 -6.901 1.00 97.06 177 ASP A C 1
ATOM 1234 O O . ASP A 1 177 ? 2.174 -2.473 -6.993 1.00 97.06 177 ASP A O 1
ATOM 1238 N N . LEU A 1 178 ? 4.281 -3.190 -7.380 1.00 96.19 178 LEU A N 1
ATOM 1239 C CA . LEU A 1 178 ? 4.736 -2.020 -8.127 1.00 96.19 178 LEU A CA 1
ATOM 1240 C C . LEU A 1 178 ? 4.943 -2.395 -9.594 1.00 96.19 178 LEU A C 1
ATOM 1242 O O . LEU A 1 178 ? 5.637 -3.365 -9.880 1.00 96.19 178 LEU A O 1
ATOM 1246 N N . ALA A 1 179 ? 4.393 -1.617 -10.522 1.00 94.12 179 ALA A N 1
ATOM 1247 C CA . ALA A 1 179 ? 4.553 -1.850 -11.960 1.00 94.12 179 ALA A CA 1
ATOM 1248 C C . ALA A 1 179 ? 4.661 -0.525 -12.720 1.00 94.12 179 ALA A C 1
ATOM 1250 O O . ALA A 1 179 ? 3.959 0.429 -12.382 1.00 94.12 179 ALA A O 1
ATOM 1251 N N . ALA A 1 180 ? 5.481 -0.445 -13.769 1.00 92.75 180 ALA A N 1
ATOM 1252 C CA . ALA A 1 180 ? 5.460 0.725 -14.644 1.00 92.75 180 ALA A CA 1
ATOM 1253 C C . ALA A 1 180 ? 4.097 0.831 -15.354 1.00 92.75 180 ALA A C 1
ATOM 1255 O O . ALA A 1 180 ? 3.553 -0.165 -15.830 1.00 92.75 180 ALA A O 1
ATOM 1256 N N . ALA A 1 181 ? 3.527 2.036 -15.427 1.00 87.38 181 ALA A N 1
ATOM 1257 C CA . ALA A 1 181 ? 2.256 2.256 -16.123 1.00 87.38 181 ALA A CA 1
ATOM 1258 C C . ALA A 1 181 ? 2.395 2.238 -17.657 1.00 87.38 181 ALA A C 1
ATOM 1260 O O . ALA A 1 181 ? 1.418 2.002 -18.366 1.00 87.38 181 ALA A O 1
ATOM 1261 N N . SER A 1 182 ? 3.603 2.486 -18.165 1.00 71.69 182 SER A N 1
ATOM 1262 C CA . SER A 1 182 ? 3.966 2.450 -19.582 1.00 71.69 182 SER A CA 1
ATOM 1263 C C . SER A 1 182 ? 5.460 2.154 -19.731 1.00 71.69 182 SER A C 1
ATOM 1265 O O . SER A 1 182 ? 6.239 2.448 -18.824 1.00 71.69 182 SER A O 1
ATOM 1267 N N . GLY A 1 183 ? 5.878 1.656 -20.901 1.00 67.31 183 GLY A N 1
ATOM 1268 C CA . GLY A 1 183 ? 7.286 1.399 -21.262 1.00 67.31 183 GLY A CA 1
ATOM 1269 C C . GLY A 1 183 ? 8.161 2.656 -21.400 1.00 67.31 183 GLY A C 1
ATOM 1270 O O . GLY A 1 183 ? 9.121 2.670 -22.156 1.00 67.31 183 GLY A O 1
ATOM 1271 N N . THR A 1 184 ? 7.805 3.742 -20.715 1.00 67.81 184 THR A N 1
ATOM 1272 C CA . THR A 1 184 ? 8.506 5.032 -20.700 1.00 67.81 184 THR A CA 1
ATOM 1273 C C . THR A 1 184 ? 8.979 5.372 -19.288 1.00 67.81 184 THR A C 1
ATOM 1275 O O . THR A 1 184 ? 8.939 6.529 -18.869 1.00 67.81 184 THR A O 1
ATOM 1278 N N . ILE A 1 185 ? 9.361 4.356 -18.513 1.00 86.06 185 ILE A N 1
ATOM 1279 C CA . ILE A 1 185 ? 9.945 4.553 -17.189 1.00 86.06 185 ILE A CA 1
ATOM 1280 C C . ILE A 1 185 ? 11.380 5.080 -17.350 1.00 86.06 185 ILE A C 1
ATOM 1282 O O . ILE A 1 185 ? 12.150 4.594 -18.180 1.00 86.06 185 ILE A O 1
ATOM 1286 N N . SER A 1 186 ? 11.730 6.090 -16.560 1.00 88.44 186 SER A N 1
ATOM 1287 C CA . SER A 1 186 ? 13.048 6.727 -16.546 1.00 88.44 186 SER A CA 1
ATOM 1288 C C . SER A 1 186 ? 13.665 6.600 -15.159 1.00 88.44 186 SER A C 1
ATOM 1290 O O . SER A 1 186 ? 12.946 6.508 -14.165 1.00 88.44 186 SER A O 1
ATOM 1292 N N . ALA A 1 187 ? 14.991 6.657 -15.061 1.00 88.06 187 ALA A N 1
ATOM 1293 C CA . ALA A 1 187 ? 15.653 6.662 -13.762 1.00 88.06 187 ALA A CA 1
ATOM 1294 C C . ALA A 1 187 ? 15.251 7.894 -12.927 1.00 88.06 187 ALA A C 1
ATOM 1296 O O . ALA A 1 187 ? 15.248 9.022 -13.420 1.00 88.06 187 ALA A O 1
ATOM 1297 N N . GLY A 1 188 ? 14.948 7.679 -11.646 1.00 90.75 188 GLY A N 1
ATOM 1298 C CA . GLY A 1 188 ? 14.654 8.741 -10.687 1.00 90.75 188 GLY A CA 1
ATOM 1299 C C . GLY A 1 188 ? 13.687 8.303 -9.593 1.00 90.75 188 GLY A C 1
ATOM 1300 O O . GLY A 1 188 ? 13.306 7.136 -9.506 1.00 90.75 188 GLY A O 1
ATOM 1301 N N . THR A 1 189 ? 13.302 9.254 -8.746 1.00 94.94 189 THR A N 1
ATOM 1302 C CA . THR A 1 189 ? 12.378 9.016 -7.633 1.00 94.94 189 THR A CA 1
ATOM 1303 C C . THR A 1 189 ? 10.935 9.182 -8.093 1.00 94.94 189 THR A C 1
ATOM 1305 O O . THR A 1 189 ? 10.585 10.200 -8.690 1.00 94.94 189 THR A O 1
ATOM 1308 N N . TYR A 1 190 ? 10.103 8.193 -7.777 1.00 95.31 190 TYR A N 1
ATOM 1309 C CA . TYR A 1 190 ? 8.659 8.227 -7.983 1.00 95.31 190 TYR A CA 1
ATOM 1310 C C . TYR A 1 190 ? 7.982 8.383 -6.625 1.00 95.31 190 TYR A C 1
ATOM 1312 O O . TYR A 1 190 ? 8.231 7.592 -5.717 1.00 95.31 190 TYR A O 1
ATOM 1320 N N . THR A 1 191 ? 7.133 9.397 -6.471 1.00 96.31 191 THR A N 1
ATOM 1321 C CA . THR A 1 191 ? 6.552 9.758 -5.172 1.00 96.31 191 THR A CA 1
ATOM 1322 C C . THR A 1 191 ? 5.031 9.761 -5.223 1.00 96.31 191 THR A C 1
ATOM 1324 O O . THR A 1 191 ? 4.413 10.146 -6.215 1.00 96.31 191 THR A O 1
ATOM 1327 N N . GLY A 1 192 ? 4.419 9.338 -4.124 1.00 95.56 192 GLY A N 1
ATOM 1328 C CA . GLY A 1 192 ? 2.982 9.369 -3.908 1.00 95.56 192 GLY A CA 1
ATOM 1329 C C . GLY A 1 192 ? 2.657 8.891 -2.498 1.00 95.56 192 GLY A C 1
ATOM 1330 O O . GLY A 1 192 ? 3.468 8.226 -1.856 1.00 95.56 192 GLY A O 1
ATOM 1331 N N . ASN A 1 193 ? 1.468 9.242 -2.017 1.00 95.38 193 ASN A N 1
ATOM 1332 C CA . ASN A 1 193 ? 1.060 8.942 -0.650 1.00 95.38 193 ASN A CA 1
ATOM 1333 C C . ASN A 1 193 ? 0.178 7.698 -0.618 1.00 95.38 193 ASN A C 1
ATOM 1335 O O . ASN A 1 193 ? -0.799 7.600 -1.361 1.00 95.38 193 ASN A O 1
ATOM 1339 N N . ILE A 1 194 ? 0.492 6.790 0.299 1.00 95.81 194 ILE A N 1
ATOM 1340 C CA . ILE A 1 194 ? -0.374 5.676 0.676 1.00 95.81 194 ILE A CA 1
ATOM 1341 C C . ILE A 1 194 ? -1.040 6.045 1.999 1.00 95.81 194 ILE A C 1
ATOM 1343 O O . ILE A 1 194 ? -0.389 6.562 2.903 1.00 95.81 194 ILE A O 1
ATOM 1347 N N . THR A 1 195 ? -2.339 5.786 2.116 1.00 96.94 195 THR A N 1
ATOM 1348 C CA . THR A 1 195 ? -3.085 6.026 3.359 1.00 96.94 195 THR A CA 1
ATOM 1349 C C . THR A 1 195 ? -3.400 4.699 4.026 1.00 96.94 195 THR A C 1
ATOM 1351 O O . THR A 1 195 ? -3.866 3.778 3.362 1.00 96.94 195 THR A O 1
ATOM 1354 N N . VAL A 1 196 ? -3.162 4.602 5.331 1.00 97.81 196 VAL A N 1
ATOM 1355 C CA . VAL A 1 196 ? -3.543 3.440 6.139 1.00 97.81 196 VAL A CA 1
ATOM 1356 C C . VAL A 1 196 ? -4.651 3.866 7.088 1.00 97.81 196 VAL A C 1
ATOM 1358 O O . VAL A 1 196 ? -4.511 4.859 7.799 1.00 97.81 196 VAL A O 1
ATOM 1361 N N . GLU A 1 197 ? -5.734 3.105 7.112 1.00 97.19 197 GLU A N 1
ATOM 1362 C CA . GLU A 1 197 ? -6.868 3.315 8.002 1.00 97.19 197 GLU A CA 1
ATOM 1363 C C . GLU A 1 197 ? -7.144 2.033 8.783 1.00 97.19 197 GLU A C 1
ATOM 1365 O O . GLU A 1 197 ? -7.164 0.944 8.213 1.00 97.19 197 GLU A O 1
ATOM 1370 N N . ALA A 1 198 ? -7.363 2.162 10.091 1.00 95.00 198 ALA A N 1
ATOM 1371 C CA . ALA A 1 198 ? -7.821 1.072 10.940 1.00 95.00 198 ALA A CA 1
ATOM 1372 C C . ALA A 1 198 ? -9.231 1.394 11.436 1.00 95.00 198 ALA A C 1
ATOM 1374 O O . ALA A 1 198 ? -9.454 2.461 12.008 1.00 95.00 198 ALA A O 1
ATOM 1375 N N . PHE A 1 199 ? -10.170 0.475 11.238 1.00 93.62 199 PHE A N 1
ATOM 1376 C CA . PHE A 1 199 ? -11.577 0.682 11.570 1.00 93.62 199 PHE A CA 1
ATOM 1377 C C . PHE A 1 199 ? -12.260 -0.620 12.001 1.00 93.62 199 PHE A C 1
ATOM 1379 O O . PHE A 1 199 ? -11.668 -1.704 12.011 1.00 93.62 199 PHE A O 1
ATOM 1386 N N . ARG A 1 200 ? -13.517 -0.501 12.426 1.00 88.19 200 ARG A N 1
ATOM 1387 C CA . ARG A 1 200 ? -14.353 -1.638 12.816 1.00 88.19 200 ARG A CA 1
ATOM 1388 C C . ARG A 1 200 ? -15.183 -2.088 11.611 1.00 88.19 200 ARG A C 1
ATOM 1390 O O . ARG A 1 200 ? -15.750 -1.211 10.964 1.00 88.19 200 ARG A O 1
ATOM 1397 N N . PRO A 1 201 ? -15.238 -3.398 11.316 1.00 80.38 201 PRO A N 1
ATOM 1398 C CA . PRO A 1 201 ? -16.100 -3.918 10.258 1.00 80.38 201 PRO A CA 1
ATOM 1399 C C . PRO A 1 201 ? -17.582 -3.632 10.523 1.00 80.38 201 PRO A C 1
ATOM 1401 O O . PRO A 1 201 ? -17.960 -3.515 11.715 1.00 80.38 201 PRO A O 1
#

pLDDT: mean 82.1, std 17.66, range [33.69, 98.12]

Sequence (201 aa):
MKNKFLALAAFGAAALGTAIVSAPAHAQIPQGSGPQSNITVNVSVPEILYLRTITDIDLTIDAADLTGATLNAVAGSNPPAFTGTQNLEDGAGLVDTNSPFAGGFADGVPVVKTIPSAYVVWSNSPTGNYQVQVTTPGGGLVGPGGGVVNVAVNGANPSTQTAQGLINATAQNILLDLAAASGTISAGTYTGNITVEAFRP